Protein 3LDG (pdb70)

Nearest PDB structures (foldseek):
  3ldg-assembly1_A  TM=1.001E+00  e=1.032E-80  Streptococcus mutans UA159
  3k0b-assembly1_A  TM=9.409E-01  e=6.646E-51  Listeria monocytogenes serotype 4b str. F2365
  3ldu-assembly1_A  TM=9.521E-01  e=1.149E-45  Clostridioides difficile 630
  3v97-assembly1_A  TM=8.855E-01  e=2.423E-33  Escherichia coli K-12
  3v8v-assembly1_A  TM=8.917E-01  e=1.001E-32  Escherichia coli K-12

Sequence (369 aa):
KKTFNLVATAAAGIEAVVGKELRNLGLDCQVENGRVLFKGNIETIAKSNLWLRSADRIKIVVGEFPARTFEELFQGVYALDWENYLPLGCQFPVAKAKSVKSKLHNEPSIQGITKKAIVKKLQHYFHRPDSVPLPENGPEFKIEISLLKDQARVIDTTGPSLFKRGYRTEAPIKENAAAIILLSNWFPDKPFVDPTCGSGTFCIEAAIGNIAPGFNRDFAFEEWPWVDEALVTRVRNEADEQADYDIQLDISGFDFDGRVEIARKNAREVGLEDVVKLKQRLQDFKTNKINGVLISNPPYGERLLDDKAVDILYNEGETFAPLKTWSQFILTNDTDFEQKFGRKADKKRKLYNGSLKVDLYQFYGQRVK

InterPro domains:
  IPR000241 Ribosomal RNA large subunit methyltransferase K/L-like, methyltransferase domain [PF01170] (167-371)
  IPR004114 THUMP domain [PF02926] (68-158)
  IPR004114 THUMP domain [PS51165] (45-159)
  IPR004114 THUMP domain [SM00981] (58-159)
  IPR029063 S-adenosyl-L-methionine-dependent methyltransferase superfamily [G3DSA:3.40.50.150] (165-369)
  IPR029063 S-adenosyl-L-methionine-dependent methyltransferase superfamily [SSF53335] (148-370)
  IPR054170 RlmL, ferredoxin-like domain [PF22020] (6-60)

Radius of gyration: 23.66 Å; Cα contacts (8 Å, |Δi|>4): 748; chains: 1; bounding box: 52×77×45 Å

Secondary structure (DSSP, 8-state):
--SEEEEEE--TT-HHHHHHHHHHTT---EEETTEEEEEE-HHHHHHHHHH-SS-SEEEE---EEE-SSHHHHHHHHHHS-GGGT--TT-B--B---EEES-S---HHHHHHHHHHHHHHHHHHHTT--TTSPPP--S-B-BB--EEETTEEE--BSSSS-TT--S-----PPP---HHHHHHTT--TTS-EEETT-TTSHHHHHH------TTTT---GGGG-TTS-HHHHHHHHHHHHHH--TT----EEEE-S----HHHHHHHHHTT-TTTEEEE--GGG------S-EEEE-PPPTTTTS-HHHHHHHHH--TTTTT-TTSEEEEEES-TTHHHHHTS--SEEEEEEETTEEEEEEEE------

Organism: Streptococcus mutans serotype c (strain ATCC 700610 / UA159) (NCBI:txid210007)

CATH classification: 3.30.2130.30 (+1 more: 3.40.50.150)

Structure (mmCIF, N/CA/C/O backbone):
data_3LDG
#
_entry.id   3LDG
#
_cell.length_a   65.251
_cell.length_b   67.348
_cell.length_c   91.848
_cell.angle_alpha   90.00
_cell.angle_beta   90.00
_cell.angle_gamma   90.00
#
_symmetry.space_group_name_H-M   'P 21 21 21'
#
loop_
_entity.id
_entity.type
_entity.pdbx_description
1 polymer 'Putative uncharacterized protein SMU.472'
2 non-polymer S-ADENOSYL-L-HOMOCYSTEINE
3 water water
#
loop_
_atom_site.group_PDB
_atom_site.id
_atom_site.type_symbol
_atom_site.label_atom_id
_atom_site.label_alt_id
_atom_site.label_comp_id
_atom_site.label_asym_id
_atom_site.label_entity_id
_atom_site.label_seq_id
_atom_site.pdbx_PDB_ins_code
_atom_site.Cartn_x
_atom_site.Cartn_y
_atom_site.Cartn_z
_atom_site.occupancy
_atom_site.B_iso_or_equiv
_atom_site.auth_seq_id
_atom_site.auth_comp_id
_atom_site.auth_asym_id
_atom_site.auth_atom_id
_atom_site.pdbx_PDB_model_num
ATOM 9 N N . LYS A 1 2 ? 33.671 54.257 22.941 1.00 26.82 2 LYS A N 1
ATOM 10 C CA . LYS A 1 2 ? 33.518 55.428 23.819 1.00 23.39 2 LYS A CA 1
ATOM 11 C C . LYS A 1 2 ? 33.718 56.748 23.087 1.00 26.07 2 LYS A C 1
ATOM 12 O O . LYS A 1 2 ? 34.711 56.925 22.379 1.00 22.53 2 LYS A O 1
ATOM 18 N N . LYS A 1 3 ? 32.787 57.681 23.272 1.00 27.69 3 LYS A N 1
ATOM 19 C CA . LYS A 1 3 ? 32.873 58.982 22.596 1.00 24.44 3 LYS A CA 1
ATOM 20 C C . LYS A 1 3 ? 33.104 60.154 23.571 1.00 22.93 3 LYS A C 1
ATOM 21 O O . LYS A 1 3 ? 33.748 61.161 23.221 1.00 20.82 3 LYS A O 1
ATOM 25 N N . THR A 1 4 ? 32.580 60.029 24.786 1.00 24.88 4 THR A N 1
ATOM 26 C CA . THR A 1 4 ? 32.847 61.008 25.833 1.00 27.54 4 THR A CA 1
ATOM 27 C C . THR A 1 4 ? 33.632 60.38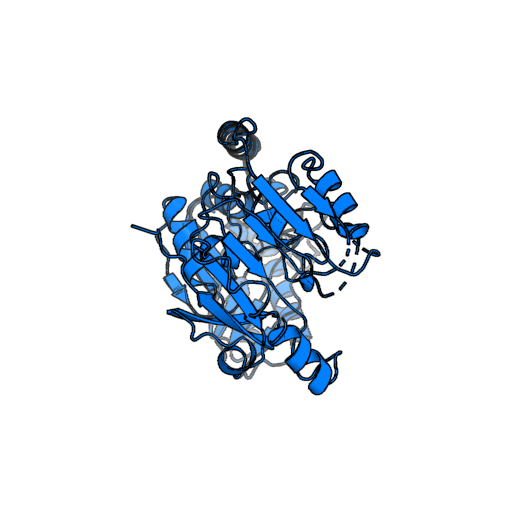9 26.997 1.00 21.24 4 THR A C 1
ATOM 28 O O . THR A 1 4 ? 33.267 59.325 27.507 1.00 29.06 4 THR A O 1
ATOM 32 N N . PHE A 1 5 ? 34.705 61.063 27.413 1.00 13.25 5 PHE A N 1
ATOM 33 C CA . PHE A 1 5 ? 35.649 60.517 28.388 1.00 12.11 5 PHE A CA 1
ATOM 34 C C . PHE A 1 5 ? 35.766 61.365 29.648 1.00 16.16 5 PHE A C 1
ATOM 35 O O . PHE A 1 5 ? 35.794 62.596 29.575 1.00 18.51 5 PHE A O 1
ATOM 43 N N . ASN A 1 6 ? 35.837 60.697 30.796 1.00 16.51 6 ASN A N 1
ATOM 44 C CA . ASN A 1 6 ? 36.232 61.336 32.045 1.00 18.39 6 ASN A CA 1
ATOM 45 C C . ASN A 1 6 ? 37.750 61.179 32.123 1.00 20.64 6 ASN A C 1
ATOM 46 O O . ASN A 1 6 ? 38.282 60.071 31.987 1.00 16.51 6 ASN A O 1
ATOM 51 N N . LEU A 1 7 ? 38.451 62.290 32.292 1.00 20.41 7 LEU A N 1
ATOM 52 C CA . LEU A 1 7 ? 39.896 62.311 32.096 1.00 9.86 7 LEU A CA 1
ATOM 53 C C . LEU A 1 7 ? 40.568 62.907 33.300 1.00 13.44 7 LEU A C 1
ATOM 54 O O . LEU A 1 7 ? 39.972 63.705 34.011 1.00 15.13 7 LEU A O 1
ATOM 59 N N . VAL A 1 8 ? 41.814 62.512 33.521 1.00 18.51 8 VAL A N 1
ATOM 60 C CA . VAL A 1 8 ? 42.618 63.087 34.585 1.00 16.95 8 VAL A CA 1
ATOM 61 C C . VAL A 1 8 ? 44.015 63.390 34.053 1.00 15.20 8 VAL A C 1
ATOM 62 O O . VAL A 1 8 ? 44.616 62.591 33.336 1.00 22.54 8 VAL A O 1
ATOM 66 N N . ALA A 1 9 ? 44.506 64.568 34.373 1.00 15.40 9 ALA A N 1
ATOM 67 C CA . ALA A 1 9 ? 45.904 64.881 34.133 1.00 19.89 9 ALA A CA 1
ATOM 68 C C . ALA A 1 9 ? 46.541 64.796 35.503 1.00 14.78 9 ALA A C 1
ATOM 69 O O . ALA A 1 9 ? 46.115 65.479 36.430 1.00 18.27 9 ALA A O 1
ATOM 71 N N . THR A 1 10 ? 47.534 63.932 35.645 1.00 19.49 10 THR A N 1
ATOM 72 C CA . THR A 1 10 ? 48.268 63.834 36.901 1.00 19.22 10 THR A CA 1
ATOM 73 C C . THR A 1 10 ? 49.380 64.881 36.887 1.00 20.41 10 THR A C 1
ATOM 74 O O . THR A 1 10 ? 49.896 65.213 35.823 1.00 20.01 10 THR A O 1
ATOM 78 N N . ALA A 1 11 ? 49.734 65.410 38.061 1.00 16.04 11 ALA A N 1
ATOM 79 C CA . ALA A 1 11 ? 50.736 66.476 38.157 1.00 20.90 11 ALA A CA 1
ATOM 80 C C . ALA A 1 11 ? 51.359 66.467 39.548 1.00 22.42 11 ALA A C 1
ATOM 81 O O . ALA A 1 11 ? 50.697 66.098 40.510 1.00 26.66 11 ALA A O 1
ATOM 83 N N . ALA A 1 12 ? 52.618 66.891 39.664 1.00 20.85 12 ALA A N 1
ATOM 84 C CA . ALA A 1 12 ? 53.284 66.926 40.960 1.00 19.94 12 ALA A CA 1
ATOM 85 C C . ALA A 1 12 ? 52.601 67.912 41.907 1.00 23.95 12 ALA A C 1
ATOM 86 O O . ALA A 1 12 ? 51.995 68.896 41.468 1.00 18.70 12 ALA A O 1
ATOM 88 N N . ALA A 1 13 ? 52.691 67.650 43.209 1.00 28.30 13 ALA A N 1
ATOM 89 C CA . ALA A 1 13 ? 52.068 68.523 44.199 1.00 26.87 13 ALA A CA 1
ATOM 90 C C . ALA A 1 13 ? 52.635 69.939 44.128 1.00 23.44 13 ALA A C 1
ATOM 91 O O . ALA A 1 13 ? 53.849 70.147 44.157 1.00 23.19 13 ALA A O 1
ATOM 93 N N . GLY A 1 14 ? 51.753 70.923 44.020 1.00 16.80 14 GLY A N 1
ATOM 94 C CA . GLY A 1 14 ? 52.216 72.293 43.907 1.00 18.94 14 GLY A CA 1
ATOM 95 C C . GLY A 1 14 ? 52.087 72.840 42.501 1.00 22.20 14 GLY A C 1
ATOM 96 O O . GLY A 1 14 ? 52.177 74.054 42.296 1.00 17.33 14 GLY A O 1
ATOM 97 N N . ILE A 1 15 ? 51.869 71.977 41.513 1.00 16.79 15 ILE A N 1
ATOM 98 C CA . ILE A 1 15 ? 51.695 72.531 40.161 1.00 10.63 15 ILE A CA 1
ATOM 99 C C . ILE A 1 15 ? 50.370 72.155 39.500 1.00 16.83 15 ILE A C 1
ATOM 100 O O . ILE A 1 15 ? 50.166 72.413 38.320 1.00 14.02 15 ILE A O 1
ATOM 105 N N . GLU A 1 16 ? 49.464 71.558 40.270 1.00 19.20 16 GLU A N 1
ATOM 106 C CA . GLU A 1 16 ? 48.150 71.191 39.748 1.00 18.86 16 GLU A CA 1
ATOM 107 C C . GLU A 1 16 ? 47.465 72.406 39.127 1.00 20.55 16 GLU A C 1
ATOM 108 O O . GLU A 1 16 ? 46.865 72.314 38.058 1.00 13.75 16 GLU A O 1
ATOM 114 N N . ALA A 1 17 ? 47.587 73.555 39.794 1.00 22.93 17 ALA A N 1
ATOM 115 C CA . ALA A 1 17 ? 47.028 74.816 39.299 1.00 14.99 17 ALA A CA 1
ATOM 116 C C . ALA A 1 17 ? 47.601 75.264 37.943 1.00 18.43 17 ALA A C 1
ATOM 117 O O . ALA A 1 17 ? 46.904 75.880 37.148 1.00 19.21 17 ALA A O 1
ATOM 119 N N . VAL A 1 18 ? 48.867 74.959 37.682 1.00 22.44 18 VAL A N 1
ATOM 120 C CA . VAL A 1 18 ? 49.489 75.303 36.403 1.00 16.18 18 VAL A CA 1
ATOM 121 C C . VAL A 1 18 ? 48.857 74.442 35.296 1.00 17.84 18 VAL A C 1
ATOM 122 O O . VAL A 1 18 ? 48.512 74.939 34.210 1.00 15.85 18 VAL A O 1
ATOM 126 N N . VAL A 1 19 ? 48.710 73.147 35.583 1.00 15.94 19 VAL A N 1
ATOM 127 C CA . VAL A 1 19 ? 47.980 72.221 34.700 1.00 16.25 19 VAL A CA 1
ATOM 128 C C . VAL A 1 19 ? 46.530 72.699 34.470 1.00 22.61 19 VAL A C 1
ATOM 129 O O . VAL A 1 19 ? 46.033 72.698 33.344 1.00 18.74 19 VAL A O 1
ATOM 133 N N . GLY A 1 20 ? 45.855 73.121 35.533 1.00 18.38 20 GLY A N 1
ATOM 134 C CA . GLY A 1 20 ? 44.519 73.674 35.381 1.00 19.99 20 GLY A CA 1
ATOM 135 C C . GLY A 1 20 ? 44.484 74.814 34.377 1.00 13.36 20 GLY A C 1
ATOM 136 O O . GLY A 1 20 ? 43.624 74.864 33.497 1.00 15.68 20 GLY A O 1
ATOM 137 N N . LYS A 1 21 ? 45.430 75.743 34.508 1.00 18.86 21 LYS A N 1
ATOM 138 C CA . LYS A 1 21 ? 45.462 76.925 33.650 1.00 14.69 21 LYS A CA 1
ATOM 139 C C . LYS A 1 21 ? 45.739 76.539 32.199 1.00 22.54 21 LYS A C 1
ATOM 140 O O . LYS A 1 21 ? 45.111 77.068 31.276 1.00 18.48 21 LYS A O 1
ATOM 144 N N . GLU A 1 22 ? 46.687 75.622 32.004 1.00 23.06 22 GLU A N 1
ATOM 145 C CA . GLU A 1 22 ? 46.997 75.103 30.680 1.00 14.36 22 GLU A CA 1
ATOM 146 C C . GLU A 1 22 ? 45.756 74.478 30.029 1.00 20.28 22 GLU A C 1
ATOM 147 O O . GLU A 1 22 ? 45.472 74.699 28.849 1.00 19.15 22 GLU A O 1
ATOM 153 N N . LEU A 1 23 ? 45.013 73.696 30.803 1.00 12.80 23 LEU A N 1
ATOM 154 C CA . LEU A 1 23 ? 43.803 73.054 30.281 1.00 13.74 23 LEU A CA 1
ATOM 155 C C . LEU A 1 23 ? 42.757 74.110 29.885 1.00 19.85 23 LEU A C 1
ATOM 156 O O . LEU A 1 23 ? 42.095 73.997 28.841 1.00 16.41 23 LEU A O 1
ATOM 161 N N . ARG A 1 24 ? 42.615 75.142 30.723 1.00 17.30 24 ARG A N 1
ATOM 162 C CA . ARG A 1 24 ? 41.684 76.224 30.434 1.00 17.95 24 ARG A CA 1
ATOM 163 C C . ARG A 1 24 ? 42.032 76.916 29.113 1.00 15.69 24 ARG A C 1
ATOM 164 O O . ARG A 1 24 ? 41.146 77.283 28.337 1.00 18.41 24 ARG A O 1
ATOM 172 N N . ASN A 1 25 ? 43.324 77.063 28.848 1.00 22.14 25 ASN A N 1
ATOM 173 C CA . ASN A 1 25 ? 43.794 77.641 27.595 1.00 22.45 25 ASN A CA 1
ATOM 174 C C . ASN A 1 25 ? 43.477 76.779 26.363 1.00 29.64 25 ASN A C 1
ATOM 175 O O . ASN A 1 25 ? 43.461 77.275 25.230 1.00 26.76 25 ASN A O 1
ATOM 180 N N . LEU A 1 26 ? 43.229 75.494 26.600 1.00 25.16 26 LEU A N 1
ATOM 181 C CA . LEU A 1 26 ? 42.819 74.556 25.565 1.00 15.34 26 LEU A CA 1
ATOM 182 C C . LEU A 1 26 ? 41.297 74.528 25.441 1.00 19.79 26 LEU A C 1
ATOM 183 O O . LEU A 1 26 ? 40.743 73.786 24.629 1.00 24.08 26 LEU A O 1
ATOM 188 N N . GLY A 1 27 ? 40.627 75.318 26.274 1.00 18.05 27 GLY A N 1
ATOM 189 C CA . GLY A 1 27 ? 39.180 75.440 26.241 1.00 20.93 27 GLY A CA 1
ATOM 190 C C . GLY A 1 27 ? 38.451 74.464 27.166 1.00 26.35 27 GLY A C 1
ATOM 191 O O . GLY A 1 27 ? 37.285 74.160 26.956 1.00 23.45 27 GLY A O 1
ATOM 192 N N . LEU A 1 28 ? 39.140 73.990 28.201 1.00 22.08 28 LEU A N 1
ATOM 193 C CA . LEU A 1 28 ? 38.633 72.924 29.051 1.00 20.40 28 LEU A CA 1
ATOM 194 C C . LEU A 1 28 ? 38.387 73.370 30.485 1.00 23.03 28 LEU A C 1
ATOM 195 O O . LEU A 1 28 ? 39.312 73.846 31.161 1.00 25.76 28 LEU A O 1
ATOM 200 N N . ASP A 1 29 ? 37.148 73.221 30.948 1.00 20.50 29 ASP A N 1
ATOM 201 C CA . ASP A 1 29 ? 36.836 73.390 32.370 1.00 25.84 29 ASP A CA 1
ATOM 202 C C . ASP A 1 29 ? 37.545 72.258 33.086 1.00 23.25 29 ASP A C 1
ATOM 203 O O . ASP A 1 29 ? 37.710 71.195 32.516 1.00 23.77 29 ASP A O 1
ATOM 208 N N . CYS A 1 30 ? 37.953 72.466 34.328 1.00 20.02 30 CYS A N 1
ATOM 209 C CA . CYS A 1 30 ? 38.599 71.398 35.068 1.00 18.35 30 CYS A CA 1
ATOM 210 C C . CYS A 1 30 ? 38.437 71.544 36.576 1.00 21.10 30 CYS A C 1
ATOM 211 O O . CYS A 1 30 ? 38.074 72.612 37.075 1.00 19.54 30 CYS A O 1
ATOM 214 N N . GLN A 1 31 ? 38.672 70.448 37.293 1.00 21.18 31 GLN A N 1
ATOM 215 C CA . GLN A 1 31 ? 38.591 70.445 38.750 1.00 24.71 31 GLN A CA 1
ATOM 216 C C . GLN A 1 31 ? 39.957 70.072 39.308 1.00 19.82 31 GLN A C 1
ATOM 217 O O . GLN A 1 31 ? 40.431 68.941 39.112 1.00 17.01 31 GLN A O 1
ATOM 223 N N . VAL A 1 32 ? 40.603 71.020 39.981 1.00 24.76 32 VAL A N 1
ATOM 224 C CA . VAL A 1 32 ? 41.943 70.785 40.523 1.00 20.17 32 VAL A CA 1
ATOM 225 C C . VAL A 1 32 ? 41.878 70.059 41.864 1.00 30.13 32 VAL A C 1
ATOM 226 O O . VAL A 1 32 ? 41.248 70.532 42.813 1.00 34.88 32 VAL A O 1
ATOM 230 N N . GLU A 1 33 ? 42.523 68.901 41.931 1.00 24.40 33 GLU A N 1
ATOM 231 C CA . GLU A 1 33 ? 42.631 68.157 43.175 1.00 18.15 33 GLU A CA 1
ATOM 232 C C . GLU A 1 33 ? 44.104 67.942 43.513 1.00 28.23 33 GLU A C 1
ATOM 233 O O . GLU A 1 33 ? 44.996 68.473 42.837 1.00 23.70 33 GLU A O 1
ATOM 239 N N . ASN A 1 34 ? 44.353 67.179 44.572 1.00 27.45 34 ASN A N 1
ATOM 240 C CA . ASN A 1 34 ? 45.709 66.834 44.967 1.00 31.43 34 ASN A CA 1
ATOM 241 C C . ASN A 1 34 ? 46.348 65.833 44.003 1.00 11.89 34 ASN A C 1
ATOM 242 O O . ASN A 1 34 ? 45.910 64.688 43.922 1.00 22.26 34 ASN A O 1
ATOM 247 N N . GLY A 1 35 ? 47.386 66.265 43.302 1.00 18.65 35 GLY A N 1
ATOM 248 C CA . GLY A 1 35 ? 48.134 65.407 42.393 1.00 17.71 35 GLY A CA 1
ATOM 249 C C . GLY A 1 35 ? 47.427 65.114 41.084 1.00 17.93 35 GLY A C 1
ATOM 250 O O . GLY A 1 35 ? 47.909 64.326 40.266 1.00 16.42 35 GLY A O 1
ATOM 251 N N . ARG A 1 36 ? 46.279 65.750 40.873 1.00 14.78 36 ARG A N 1
ATOM 252 C CA . ARG A 1 36 ? 45.433 65.400 39.723 1.00 19.33 36 ARG A CA 1
ATOM 253 C C . ARG A 1 36 ? 44.443 66.503 39.374 1.00 15.30 36 ARG A C 1
ATOM 254 O O . ARG A 1 36 ? 43.986 67.229 40.242 1.00 22.51 36 ARG A O 1
ATOM 262 N N . VAL A 1 37 ? 44.161 66.643 38.084 1.00 15.17 37 VAL A N 1
ATOM 263 C CA . VAL A 1 37 ? 43.150 67.574 37.619 1.00 14.98 37 VAL A CA 1
ATOM 264 C C . VAL A 1 37 ? 42.169 66.809 36.749 1.00 15.38 37 VAL A C 1
ATOM 265 O O . VAL A 1 37 ? 42.574 66.141 35.790 1.00 13.21 37 VAL A O 1
ATOM 269 N N . LEU A 1 38 ? 40.887 66.898 37.090 1.00 15.80 38 LEU A N 1
ATOM 270 C CA . LEU A 1 38 ? 39.846 66.175 36.366 1.00 19.32 38 LEU A CA 1
ATOM 271 C C . LEU A 1 38 ? 39.240 67.028 35.264 1.00 25.58 38 LEU A C 1
ATOM 272 O O . LEU A 1 38 ? 38.987 68.212 35.456 1.00 21.97 38 LEU A O 1
ATOM 277 N N . PHE A 1 39 ? 38.974 66.413 34.118 1.00 21.48 39 PHE A N 1
ATOM 278 C CA . PHE A 1 39 ? 38.257 67.102 33.052 1.00 22.83 39 PHE A CA 1
ATOM 279 C C . PHE A 1 39 ? 37.467 66.097 32.222 1.00 18.93 39 PHE A C 1
ATOM 280 O O . PHE A 1 39 ? 37.430 64.909 32.555 1.00 17.10 39 PHE A O 1
ATOM 288 N N . LYS A 1 40 ? 36.806 66.571 31.174 1.00 20.97 40 LYS A N 1
ATOM 289 C CA . LYS A 1 40 ? 36.046 65.681 30.304 1.00 17.20 40 LYS A CA 1
ATOM 290 C C . LYS A 1 40 ? 36.354 66.074 28.868 1.00 18.88 40 LYS A C 1
ATOM 291 O O . LYS A 1 40 ? 36.843 67.163 28.610 1.00 22.11 40 LYS A O 1
ATOM 295 N N . GLY A 1 41 ? 36.071 65.200 27.921 1.00 17.72 41 GLY A N 1
ATOM 296 C CA . GLY A 1 41 ? 36.309 65.576 26.541 1.00 16.89 41 GLY A CA 1
ATOM 297 C C . GLY A 1 41 ? 36.087 64.427 25.598 1.00 20.40 41 GLY A C 1
ATOM 298 O O . GLY A 1 41 ? 35.682 63.343 26.015 1.00 22.34 41 GLY A O 1
ATOM 299 N N . ASN A 1 42 ? 36.329 64.687 24.319 1.00 26.50 42 ASN A N 1
ATOM 300 C CA . ASN A 1 42 ? 36.210 63.667 23.292 1.00 17.37 42 ASN A CA 1
ATOM 301 C C . ASN A 1 42 ? 37.619 63.172 22.978 1.00 20.77 42 ASN A C 1
ATOM 302 O O . ASN A 1 42 ? 38.568 63.570 23.646 1.00 14.82 42 ASN A O 1
ATOM 307 N N . ILE A 1 43 ? 37.760 62.289 21.997 1.00 14.45 43 ILE A N 1
ATOM 308 C CA . ILE A 1 43 ? 39.089 61.786 21.606 1.00 14.79 43 ILE A CA 1
ATOM 309 C C . ILE A 1 43 ? 40.063 62.911 21.176 1.00 17.01 43 ILE A C 1
ATOM 310 O O . ILE A 1 43 ? 41.259 62.888 21.499 1.00 14.09 43 ILE A O 1
ATOM 315 N N . GLU A 1 44 ? 39.550 63.911 20.469 1.00 16.79 44 GLU A N 1
ATOM 316 C CA . GLU A 1 44 ? 40.386 65.050 20.104 1.00 14.58 44 GLU A CA 1
ATOM 317 C C . GLU A 1 44 ? 40.939 65.771 21.346 1.00 14.13 44 GLU A C 1
ATOM 318 O O . GLU A 1 44 ? 42.078 66.246 21.352 1.00 15.13 44 GLU A O 1
ATOM 324 N N . THR A 1 45 ? 40.140 65.858 22.402 1.00 9.64 45 THR A N 1
ATOM 325 C CA . THR A 1 45 ? 40.662 66.320 23.701 1.00 11.49 45 THR A CA 1
ATOM 326 C C . THR A 1 45 ? 41.858 65.511 24.219 1.00 12.18 45 THR A C 1
ATOM 327 O O . THR A 1 45 ? 42.829 66.065 24.715 1.00 18.18 45 THR A O 1
ATOM 331 N N . ILE A 1 46 ? 41.776 64.192 24.102 1.00 14.46 46 ILE A N 1
ATOM 332 C CA . ILE A 1 46 ? 42.873 63.308 24.484 1.00 13.33 46 ILE A CA 1
ATOM 333 C C . ILE A 1 46 ? 44.139 63.600 23.675 1.00 10.12 46 ILE A C 1
ATOM 334 O O . ILE A 1 46 ? 45.240 63.618 24.216 1.00 15.99 46 ILE A O 1
ATOM 339 N N . ALA A 1 47 ? 43.976 63.884 22.389 1.00 15.38 47 ALA A N 1
ATOM 340 C CA . ALA A 1 47 ? 45.134 64.143 21.554 1.00 16.69 47 ALA A CA 1
ATOM 341 C C . ALA A 1 47 ? 45.747 65.486 21.919 1.00 20.55 47 ALA A C 1
ATOM 342 O O . ALA A 1 47 ? 46.947 65.597 22.078 1.00 13.51 47 ALA A O 1
ATOM 344 N N . LYS A 1 48 ? 44.901 66.504 22.036 1.00 16.46 48 LYS A N 1
ATOM 345 C CA . LYS A 1 48 ? 45.382 67.865 22.212 1.00 14.61 48 LYS A CA 1
ATOM 346 C C . LYS A 1 48 ? 46.013 68.023 23.576 1.00 12.60 48 LYS A C 1
ATOM 347 O O . LYS A 1 48 ? 47.016 68.708 23.724 1.00 14.31 48 LYS A O 1
ATOM 351 N N . SER A 1 49 ? 45.445 67.343 24.561 1.00 12.26 49 SER A N 1
ATOM 352 C CA . SER A 1 49 ? 45.971 67.443 25.900 1.00 11.61 49 SER A CA 1
ATOM 353 C C . SER A 1 49 ? 47.331 66.712 26.078 1.00 17.50 49 SER A C 1
ATOM 354 O O . SER A 1 49 ? 48.237 67.257 26.725 1.00 12.74 49 SER A O 1
ATOM 357 N N . ASN A 1 50 ? 47.489 65.515 25.494 1.00 9.34 50 ASN A N 1
ATOM 358 C CA . ASN A 1 50 ? 48.810 64.876 25.438 1.00 10.61 50 ASN A CA 1
ATOM 359 C C . ASN A 1 50 ? 49.822 65.728 24.662 1.00 17.69 50 ASN A C 1
ATOM 360 O O . ASN A 1 50 ? 50.972 65.871 25.067 1.00 18.27 50 ASN A O 1
ATOM 365 N N . LEU A 1 51 ? 49.397 66.264 23.528 1.00 13.01 51 LEU A N 1
ATOM 366 C CA . LEU A 1 51 ? 50.316 67.007 22.678 1.00 12.86 51 LEU A CA 1
ATOM 367 C C . LEU A 1 51 ? 50.791 68.313 23.333 1.00 18.70 51 LEU A C 1
ATOM 368 O O . LEU A 1 51 ? 51.972 68.666 23.245 1.00 14.93 51 LEU A O 1
ATOM 373 N N . TRP A 1 52 ? 49.879 69.006 24.011 1.00 18.72 52 TRP A N 1
ATOM 374 C CA . TRP A 1 52 ? 50.107 70.397 24.417 1.00 17.11 52 TRP A CA 1
ATOM 375 C C . TRP A 1 52 ? 50.488 70.685 25.882 1.00 20.84 52 TRP A C 1
ATOM 376 O O . TRP A 1 52 ? 51.111 71.703 26.145 1.00 12.77 52 TRP A O 1
ATOM 387 N N . LEU A 1 53 ? 50.100 69.835 26.831 1.00 17.58 53 LEU A N 1
ATOM 388 C CA . LEU A 1 53 ? 50.346 70.163 28.240 1.00 19.84 53 LEU A CA 1
ATOM 389 C C . LEU A 1 53 ? 51.816 70.037 28.615 1.00 19.61 53 LEU A C 1
ATOM 390 O O . LEU A 1 53 ? 52.392 68.949 28.563 1.00 23.22 53 LEU A O 1
ATOM 395 N N . ARG A 1 54 ? 52.421 71.153 29.005 1.00 17.50 54 ARG A N 1
ATOM 396 C CA . ARG A 1 54 ? 53.847 71.155 29.400 1.00 7.74 54 ARG A CA 1
ATOM 397 C C . ARG A 1 54 ? 54.116 70.756 30.832 1.00 20.57 54 ARG A C 1
ATOM 398 O O . ARG A 1 54 ? 55.250 70.405 31.166 1.00 15.94 54 ARG A O 1
ATOM 406 N N . SER A 1 55 ? 53.098 70.819 31.689 1.00 18.63 55 SER A N 1
ATOM 407 C CA . SER A 1 55 ? 53.349 70.694 33.125 1.00 23.01 55 SER A CA 1
ATOM 408 C C . SER A 1 55 ? 52.730 69.436 33.754 1.00 22.55 55 SER A C 1
ATOM 409 O O . SER A 1 55 ? 53.027 69.083 34.908 1.00 16.39 55 SER A O 1
ATOM 412 N N . ALA A 1 56 ? 51.905 68.726 32.994 1.00 13.98 56 ALA A N 1
ATOM 413 C CA . ALA A 1 56 ? 51.344 67.476 33.513 1.00 14.43 56 ALA A CA 1
ATOM 414 C C . ALA A 1 56 ? 52.220 66.220 33.262 1.00 19.35 56 ALA A C 1
ATOM 415 O O . ALA A 1 56 ? 53.167 66.256 32.462 1.00 18.63 56 ALA A O 1
ATOM 417 N N . ASP A 1 57 ? 51.956 65.140 33.981 1.00 21.38 57 ASP A N 1
ATOM 418 C CA . ASP A 1 57 ? 52.707 63.882 33.895 1.00 24.33 57 ASP A CA 1
ATOM 419 C C . ASP A 1 57 ? 52.111 62.901 32.937 1.00 17.71 57 ASP A C 1
ATOM 420 O O . ASP A 1 57 ? 52.801 62.299 32.217 1.00 25.30 57 ASP A O 1
ATOM 425 N N . ARG A 1 58 ? 50.833 62.666 33.056 1.00 15.77 58 ARG A N 1
ATOM 426 C CA . ARG A 1 58 ? 50.120 61.739 32.214 1.00 12.98 58 ARG A CA 1
ATOM 427 C C . ARG A 1 58 ? 48.670 62.133 32.064 1.00 16.20 58 ARG A C 1
ATOM 428 O O . ARG A 1 58 ? 48.122 62.740 32.918 1.00 18.21 58 ARG A O 1
ATOM 436 N N . ILE A 1 59 ? 48.086 61.712 30.964 1.00 14.94 59 ILE A N 1
ATOM 437 C CA . ILE A 1 59 ? 46.682 61.777 30.720 1.00 18.75 59 ILE A CA 1
ATOM 438 C C . ILE A 1 59 ? 46.057 60.374 30.744 1.00 20.97 59 ILE A C 1
ATOM 439 O O . ILE A 1 59 ? 46.488 59.523 30.032 1.00 14.26 59 ILE A O 1
ATOM 444 N N . LYS A 1 60 ? 45.011 60.196 31.560 1.00 16.02 60 LYS A N 1
ATOM 445 C CA . LYS A 1 60 ? 44.409 58.881 31.716 1.00 8.86 60 LYS A CA 1
ATOM 446 C C . LYS A 1 60 ? 42.895 58.946 31.608 1.00 15.50 60 LYS A C 1
ATOM 447 O O . LYS A 1 60 ? 42.274 59.936 31.988 1.00 13.63 60 LYS A O 1
ATOM 453 N N . ILE A 1 61 ? 42.301 57.871 31.101 1.00 12.16 61 ILE A N 1
ATOM 454 C CA . ILE A 1 61 ? 40.848 57.748 31.113 1.00 17.60 61 ILE A CA 1
ATOM 455 C C . ILE A 1 61 ? 40.396 57.116 32.416 1.00 16.22 61 ILE A C 1
ATOM 456 O O . ILE A 1 61 ? 40.923 56.079 32.817 1.00 12.36 61 ILE A O 1
ATOM 461 N N . VAL A 1 62 ? 39.446 57.752 33.095 1.00 13.81 62 VAL A N 1
ATOM 462 C CA . VAL A 1 62 ? 38.811 57.098 34.240 1.00 20.49 62 VAL A CA 1
ATOM 463 C C . VAL A 1 62 ? 37.664 56.245 33.723 1.00 19.25 62 VAL A C 1
ATOM 464 O O . VAL A 1 62 ? 36.646 56.761 33.261 1.00 16.25 62 VAL A O 1
ATOM 468 N N . VAL A 1 63 ? 37.830 54.930 33.802 1.00 16.67 63 VAL A N 1
ATOM 469 C CA . VAL A 1 63 ? 36.823 54.020 33.285 1.00 18.96 63 VAL A CA 1
ATOM 470 C C . VAL A 1 63 ? 35.671 53.917 34.284 1.00 24.26 63 VAL A C 1
ATOM 471 O O . VAL A 1 63 ? 34.510 53.822 33.895 1.00 18.89 63 VAL A O 1
ATOM 475 N N . GLY A 1 64 ? 35.999 53.952 35.573 1.00 19.35 64 GLY A N 1
ATOM 476 C CA . GLY A 1 64 ? 34.983 53.790 36.592 1.00 25.74 64 GLY A CA 1
ATOM 477 C C . GLY A 1 64 ? 35.541 53.678 37.986 1.00 21.16 64 GLY A C 1
ATOM 478 O O . GLY A 1 64 ? 36.741 53.407 38.166 1.00 16.09 64 GLY A O 1
ATOM 479 N N . GLU A 1 65 ? 34.665 53.895 38.969 1.00 23.74 65 GLU A N 1
ATOM 480 C CA . GLU A 1 65 ? 35.020 53.839 40.388 1.00 30.19 65 GLU A CA 1
ATOM 481 C C . GLU A 1 65 ? 33.906 53.132 41.154 1.00 29.54 65 GLU A C 1
ATOM 482 O O . GLU A 1 65 ? 32.731 53.302 40.834 1.00 26.51 65 GLU A O 1
ATOM 488 N N . PHE A 1 66 ? 34.272 52.350 42.166 1.00 25.54 66 PHE A N 1
ATOM 489 C CA . PHE A 1 66 ? 33.285 51.559 42.910 1.00 28.62 66 PHE A CA 1
ATOM 490 C C . PHE A 1 66 ? 33.892 51.089 44.233 1.00 24.43 66 PHE A C 1
ATOM 491 O O . PHE A 1 66 ? 35.113 51.006 44.361 1.00 18.04 66 PHE A O 1
ATOM 499 N N . PRO A 1 67 ? 33.044 50.793 45.234 1.00 21.16 67 PRO A N 1
ATOM 500 C CA . PRO A 1 67 ? 33.569 50.253 46.493 1.00 26.79 67 PRO A CA 1
ATOM 501 C C . PRO A 1 67 ? 33.992 48.789 46.358 1.00 25.18 67 PRO A C 1
ATOM 502 O O . PRO A 1 67 ? 33.357 48.026 45.629 1.00 29.82 67 PRO A O 1
ATOM 506 N N . ALA A 1 68 ? 35.048 48.398 47.061 1.00 26.55 68 ALA A N 1
ATOM 507 C CA . ALA A 1 68 ? 35.499 47.005 47.043 1.00 21.83 68 ALA A CA 1
ATOM 508 C C . ALA A 1 68 ? 36.289 46.656 48.303 1.00 26.05 68 ALA A C 1
ATOM 509 O O . ALA A 1 68 ? 37.426 47.096 48.485 1.00 27.97 68 ALA A O 1
ATOM 511 N N . ARG A 1 69 ? 35.681 45.851 49.164 1.00 33.78 69 ARG A N 1
ATOM 512 C CA . ARG A 1 69 ? 36.315 45.457 50.411 1.00 41.20 69 ARG A CA 1
ATOM 513 C C . ARG A 1 69 ? 36.792 44.006 50.348 1.00 37.50 69 ARG A C 1
ATOM 514 O O . ARG A 1 69 ? 37.664 43.605 51.114 1.00 41.96 69 ARG A O 1
ATOM 516 N N . THR A 1 70 ? 36.221 43.229 49.428 1.00 29.68 70 THR A N 1
ATOM 517 C CA . THR A 1 70 ? 36.611 41.835 49.229 1.00 31.23 70 THR A CA 1
ATOM 518 C C . THR A 1 70 ? 36.983 41.608 47.775 1.00 22.04 70 THR A C 1
ATOM 519 O O . THR A 1 70 ? 36.587 42.371 46.904 1.00 24.32 70 THR A O 1
ATOM 523 N N . PHE A 1 71 ? 37.730 40.543 47.514 1.00 26.31 71 PHE A N 1
ATOM 524 C CA . PHE A 1 71 ? 38.148 40.225 46.151 1.00 32.65 71 PHE A CA 1
ATOM 525 C C . PHE A 1 71 ? 36.991 39.897 45.207 1.00 31.27 71 PHE A C 1
ATOM 526 O O . PHE A 1 71 ? 37.090 40.112 43.993 1.00 23.17 71 PHE A O 1
ATOM 534 N N . GLU A 1 72 ? 35.895 39.371 45.748 1.00 27.66 72 GLU A N 1
ATOM 535 C CA . GLU A 1 72 ? 34.721 39.148 44.910 1.00 20.37 72 GLU A CA 1
ATOM 536 C C . GLU A 1 72 ? 34.046 40.475 44.547 1.00 24.44 72 GLU A C 1
ATOM 537 O O . GLU A 1 72 ? 33.539 40.642 43.429 1.00 23.02 72 GLU A O 1
ATOM 543 N N . GLU A 1 73 ? 34.016 41.410 45.494 1.00 26.66 73 GLU A N 1
ATOM 544 C CA . GLU A 1 73 ? 33.477 42.734 45.196 1.00 26.31 73 GLU A CA 1
ATOM 545 C C . GLU A 1 73 ? 34.362 43.415 44.157 1.00 22.48 73 GLU A C 1
ATOM 546 O O . GLU A 1 73 ? 33.870 44.095 43.262 1.00 21.55 73 GLU A O 1
ATOM 552 N N . LEU A 1 74 ? 35.669 43.214 44.265 1.00 20.93 74 LEU A N 1
ATOM 553 C CA . LEU A 1 74 ? 36.580 43.779 43.273 1.00 26.28 74 LEU A CA 1
ATOM 554 C C . LEU A 1 74 ? 36.315 43.176 41.898 1.00 24.13 74 LEU A C 1
ATOM 555 O O . LEU A 1 74 ? 36.275 43.892 40.897 1.00 20.27 74 LEU A O 1
ATOM 560 N N . PHE A 1 75 ? 36.132 41.860 41.855 1.00 19.97 75 PHE A N 1
ATOM 561 C CA . PHE A 1 75 ? 35.951 41.174 40.587 1.00 21.78 75 PHE A CA 1
ATOM 562 C C . PHE A 1 75 ? 34.693 41.693 39.927 1.00 18.05 75 PHE A C 1
ATOM 563 O O . PHE A 1 75 ? 34.689 42.031 38.748 1.00 17.21 75 PHE A O 1
ATOM 571 N N . GLN A 1 76 ? 33.613 41.742 40.698 1.00 18.19 76 GLN A N 1
ATOM 572 C CA . GLN A 1 76 ? 32.330 42.130 40.144 1.00 18.90 76 GLN A CA 1
ATOM 573 C C . GLN A 1 76 ? 32.356 43.595 39.721 1.00 18.32 76 GLN A C 1
ATOM 574 O O . GLN A 1 76 ? 31.746 43.969 38.729 1.00 20.12 76 GLN A O 1
ATOM 580 N N . GLY A 1 77 ? 33.074 44.422 40.476 1.00 16.94 77 GLY A N 1
ATOM 581 C CA . GLY A 1 77 ? 33.126 45.840 40.170 1.00 15.66 77 GLY A CA 1
ATOM 582 C C . GLY A 1 77 ? 33.807 46.065 38.828 1.00 19.24 77 GLY A C 1
ATOM 583 O O . GLY A 1 77 ? 33.327 46.824 37.990 1.00 24.66 77 GLY A O 1
ATOM 584 N N . VAL A 1 78 ? 34.933 45.391 38.629 1.00 14.88 78 VAL A N 1
ATOM 585 C CA . VAL A 1 78 ? 35.683 45.516 37.398 1.00 14.50 78 VAL A CA 1
ATOM 586 C C . VAL A 1 78 ? 34.913 44.908 36.228 1.00 12.06 78 VAL A C 1
ATOM 587 O O . VAL A 1 78 ? 34.836 45.503 35.154 1.00 17.52 78 VAL A O 1
ATOM 591 N N . TYR A 1 79 ? 34.356 43.717 36.437 1.00 15.45 79 TYR A N 1
ATOM 592 C CA . TYR A 1 79 ? 33.552 43.058 35.414 1.00 21.90 79 TYR A CA 1
ATOM 593 C C . TYR A 1 79 ? 32.449 43.989 34.905 1.00 13.54 79 TYR A C 1
ATOM 594 O O . TYR A 1 79 ? 32.156 44.024 33.714 1.00 10.58 79 TYR A O 1
ATOM 603 N N . ALA A 1 80 ? 31.843 44.725 35.830 1.00 13.89 80 ALA A N 1
ATOM 604 C CA . ALA A 1 80 ? 30.708 45.603 35.520 1.00 21.81 80 ALA A CA 1
ATOM 605 C C . ALA A 1 80 ? 31.041 46.806 34.619 1.00 21.45 80 ALA A C 1
ATOM 606 O O . ALA A 1 80 ? 30.164 47.363 33.972 1.00 13.47 80 ALA A O 1
ATOM 608 N N . LEU A 1 81 ? 32.290 47.242 34.603 1.00 15.09 81 LEU A N 1
ATOM 609 C CA . LEU A 1 81 ? 32.641 48.389 33.773 1.00 20.89 81 LEU A CA 1
ATOM 610 C C . LEU A 1 81 ? 32.459 48.076 32.282 1.00 24.69 81 LEU A C 1
ATOM 611 O O . LEU A 1 81 ? 32.469 46.918 31.875 1.00 27.04 81 LEU A O 1
ATOM 616 N N . ASP A 1 82 ? 32.319 49.127 31.475 1.00 15.58 82 ASP A N 1
ATOM 617 C CA . ASP A 1 82 ? 32.012 48.991 30.056 1.00 16.14 82 ASP A CA 1
ATOM 618 C C . ASP A 1 82 ? 33.258 48.848 29.186 1.00 19.55 82 ASP A C 1
ATOM 619 O O . ASP A 1 82 ? 33.485 49.633 28.263 1.00 15.37 82 ASP A O 1
ATOM 624 N N . TRP A 1 83 ? 34.059 47.825 29.474 1.00 15.69 83 TRP A N 1
ATOM 625 C CA . TRP A 1 83 ? 35.303 47.606 28.747 1.00 15.07 83 TRP A CA 1
ATOM 626 C C . TRP A 1 83 ? 35.074 47.478 27.255 1.00 21.58 83 TRP A C 1
ATOM 627 O O . TRP A 1 83 ? 35.961 47.818 26.468 1.00 17.60 83 TRP A O 1
ATOM 638 N N . GLU A 1 84 ? 33.895 46.969 26.879 1.00 22.28 84 GLU A N 1
ATOM 639 C CA . GLU A 1 84 ? 33.519 46.827 25.471 1.00 19.22 84 GLU A CA 1
ATOM 640 C C . GLU A 1 84 ? 33.571 48.153 24.704 1.00 21.90 84 GLU A C 1
ATOM 641 O O . GLU A 1 84 ? 33.693 48.149 23.478 1.00 21.89 84 GLU A O 1
ATOM 647 N N . ASN A 1 85 ? 33.472 49.274 25.418 1.00 19.73 85 ASN A N 1
ATOM 648 C CA . ASN A 1 85 ? 33.588 50.602 24.786 1.00 17.82 85 ASN A CA 1
ATOM 649 C C . ASN A 1 85 ? 35.035 51.067 24.606 1.00 20.83 85 ASN A C 1
ATOM 650 O O . ASN A 1 85 ? 35.282 52.123 24.006 1.00 18.53 85 ASN A O 1
ATOM 655 N N . TYR A 1 86 ? 35.987 50.283 25.115 1.00 16.78 86 TYR A N 1
ATOM 656 C CA . TYR A 1 86 ? 37.397 50.676 25.042 1.00 16.57 86 TYR A CA 1
ATOM 657 C C . TYR A 1 86 ? 38.296 49.610 24.393 1.00 21.12 86 TYR A C 1
ATOM 658 O O . TYR A 1 86 ? 39.238 49.937 23.656 1.00 15.67 86 TYR A O 1
ATOM 667 N N . LEU A 1 87 ? 38.024 48.343 24.693 1.00 17.38 87 LEU A N 1
ATOM 668 C CA . LEU A 1 87 ? 38.948 47.273 24.326 1.00 11.57 87 LEU A CA 1
ATOM 669 C C . LEU A 1 87 ? 38.448 46.425 23.160 1.00 19.24 87 LEU A C 1
ATOM 670 O O . LEU A 1 87 ? 37.530 45.604 23.312 1.00 21.76 87 LEU A O 1
ATOM 675 N N . PRO A 1 88 ? 39.070 46.598 21.991 1.00 17.62 88 PRO A N 1
ATOM 676 C CA . PRO A 1 88 ? 38.710 45.746 20.851 1.00 21.43 88 PRO A CA 1
ATOM 677 C C . PRO A 1 88 ? 39.185 44.305 21.049 1.00 13.90 88 PRO A C 1
ATOM 678 O O . PRO A 1 88 ? 40.132 44.031 21.795 1.00 18.19 88 PRO A O 1
ATOM 682 N N . LEU A 1 89 ? 38.534 43.387 20.348 1.00 20.17 89 LEU A N 1
ATOM 683 C CA . LEU A 1 89 ? 38.894 41.981 20.416 1.00 21.49 89 LEU A CA 1
ATOM 684 C C . LEU A 1 89 ? 40.310 41.795 19.885 1.00 20.03 89 LEU A C 1
ATOM 685 O O . LEU A 1 89 ? 40.635 42.255 18.793 1.00 22.31 89 LEU A O 1
ATOM 690 N N . GLY A 1 90 ? 41.147 41.117 20.661 1.00 17.45 90 GLY A N 1
ATOM 691 C CA . GLY A 1 90 ? 42.515 40.844 20.257 1.00 23.12 90 GLY A CA 1
ATOM 692 C C . GLY A 1 90 ? 43.548 41.843 20.774 1.00 23.05 90 GLY A C 1
ATOM 693 O O . GLY A 1 90 ? 44.744 41.670 20.553 1.00 20.31 90 GLY A O 1
ATOM 694 N N . CYS A 1 91 ? 43.106 42.902 21.445 1.00 19.77 91 CYS A N 1
ATOM 695 C CA . CYS A 1 91 ? 44.059 43.912 21.937 1.00 20.67 91 CYS A CA 1
ATOM 696 C C . CYS A 1 91 ? 44.756 43.416 23.199 1.00 21.58 91 CYS A C 1
ATOM 697 O O . CYS A 1 91 ? 44.238 42.557 23.901 1.00 24.84 91 CYS A O 1
ATOM 700 N N . GLN A 1 92 ? 45.920 43.977 23.498 1.00 12.00 92 GLN A N 1
ATOM 701 C CA . GLN A 1 92 ? 46.590 43.708 24.774 1.00 19.92 92 GLN A CA 1
ATOM 702 C C . GLN A 1 92 ? 46.100 44.678 25.847 1.00 15.03 92 GLN A C 1
ATOM 703 O O . GLN A 1 92 ? 46.026 45.883 25.625 1.00 23.38 92 GLN A O 1
ATOM 709 N N . PHE A 1 93 ? 45.795 44.165 27.026 1.00 14.47 93 PHE A N 1
ATOM 710 C CA . PHE A 1 93 ? 45.412 45.045 28.113 1.00 19.29 93 PHE A CA 1
ATOM 711 C C . PHE A 1 93 ? 46.101 44.637 29.409 1.00 19.36 93 PHE A C 1
ATOM 712 O O . PHE A 1 93 ? 45.474 44.110 30.314 1.00 15.62 93 PHE A O 1
ATOM 720 N N . PRO A 1 94 ? 47.422 44.863 29.490 1.00 22.68 94 PRO A N 1
ATOM 721 C CA . PRO A 1 94 ? 48.092 44.532 30.747 1.00 26.16 94 PRO A CA 1
ATOM 722 C C . PRO A 1 94 ? 47.564 45.428 31.859 1.00 23.30 94 PRO A C 1
ATOM 723 O O . PRO A 1 94 ? 47.174 46.582 31.604 1.00 18.79 94 PRO A O 1
ATOM 727 N N . VAL A 1 95 ? 47.546 44.900 33.076 1.00 17.06 95 VAL A N 1
ATOM 728 C CA . VAL A 1 95 ? 47.204 45.690 34.231 1.00 19.90 95 VAL A CA 1
ATOM 729 C C . VAL A 1 95 ? 48.470 45.993 35.019 1.00 22.92 95 VAL A C 1
ATOM 730 O O . VAL A 1 95 ? 49.244 45.081 35.333 1.00 22.53 95 VAL A O 1
ATOM 734 N N . ALA A 1 96 ? 48.679 47.271 35.330 1.00 25.35 96 ALA A N 1
ATOM 735 C CA . ALA A 1 96 ? 49.369 47.647 36.580 1.00 31.77 96 ALA A CA 1
ATOM 736 C C . ALA A 1 96 ? 50.881 47.831 36.450 1.00 49.07 96 ALA A C 1
ATOM 737 O O . ALA A 1 96 ? 51.351 47.978 35.320 1.00 62.27 96 ALA A O 1
ATOM 739 N N . LYS A 1 97 ? 51.665 47.844 37.541 1.00 50.26 97 LYS A N 1
ATOM 740 C CA . LYS A 1 97 ? 51.319 47.461 38.928 1.00 50.18 97 LYS A CA 1
ATOM 741 C C . LYS A 1 97 ? 50.204 48.233 39.644 1.00 46.76 97 LYS A C 1
ATOM 742 O O . LYS A 1 97 ? 49.875 49.365 39.293 1.00 46.26 97 LYS A O 1
ATOM 744 N N . ALA A 1 98 ? 49.633 47.582 40.654 1.00 40.03 98 ALA A N 1
ATOM 745 C CA . ALA A 1 98 ? 48.486 48.103 41.393 1.00 37.85 98 ALA A CA 1
ATOM 746 C C . ALA A 1 98 ? 48.916 48.922 42.615 1.00 42.04 98 ALA A C 1
ATOM 747 O O . ALA A 1 98 ? 50.063 48.836 43.068 1.00 47.06 98 ALA A O 1
ATOM 749 N N . LYS A 1 99 ? 47.989 49.708 43.151 1.00 32.61 99 LYS A N 1
ATOM 750 C CA . LYS A 1 99 ? 48.268 50.507 44.336 1.00 36.46 99 LYS A CA 1
ATOM 751 C C . LYS A 1 99 ? 47.106 50.400 45.312 1.00 34.33 99 LYS A C 1
ATOM 752 O O . LYS A 1 99 ? 45.944 50.399 44.903 1.00 25.48 99 LYS A O 1
ATOM 755 N N . SER A 1 100 ? 47.427 50.308 46.600 1.00 36.19 100 SER A N 1
ATOM 756 C CA . SER A 1 100 ? 46.410 50.229 47.650 1.00 31.07 100 SER A CA 1
ATOM 757 C C . SER A 1 100 ? 46.857 50.991 48.893 1.00 32.47 100 SER A C 1
ATOM 758 O O . SER A 1 100 ? 47.962 50.787 49.397 1.00 36.99 100 SER A O 1
ATOM 761 N N . VAL A 1 101 ? 45.995 51.877 49.378 1.00 32.37 101 VAL A N 1
ATOM 762 C CA . VAL A 1 101 ? 46.291 52.655 50.579 1.00 32.70 101 VAL A CA 1
ATOM 763 C C . VAL A 1 101 ? 45.076 52.661 51.511 1.00 32.51 101 VAL A C 1
ATOM 764 O O . VAL A 1 101 ? 43.951 52.933 51.090 1.00 33.62 101 VAL A O 1
ATOM 768 N N . LYS A 1 102 ? 45.305 52.341 52.775 1.00 35.21 102 LYS A N 1
ATOM 769 C CA . LYS A 1 102 ? 44.225 52.261 53.756 1.00 33.62 102 LYS A CA 1
ATOM 770 C C . LYS A 1 102 ? 43.033 51.438 53.274 1.00 36.61 102 LYS A C 1
ATOM 771 O O . LYS A 1 102 ? 41.891 51.871 53.434 1.00 34.88 102 LYS A O 1
ATOM 775 N N . SER A 1 103 ? 43.298 50.260 52.698 1.00 33.21 103 SER A N 1
ATOM 776 C CA . SER A 1 103 ? 42.241 49.388 52.178 1.00 34.67 103 SER A CA 1
ATOM 777 C C . SER A 1 103 ? 42.411 47.944 52.655 1.00 33.59 103 SER A C 1
ATOM 778 O O . SER A 1 103 ? 43.532 47.428 52.693 1.00 37.18 103 SER A O 1
ATOM 781 N N . LYS A 1 104 ? 41.306 47.291 53.013 1.00 27.31 104 LYS A N 1
ATOM 782 C CA . LYS A 1 104 ? 41.372 45.878 53.429 1.00 30.75 104 LYS A CA 1
ATOM 783 C C . LYS A 1 104 ? 41.992 44.986 52.361 1.00 31.43 104 LYS A C 1
ATOM 784 O O . LYS A 1 104 ? 42.691 44.024 52.675 1.00 30.10 104 LYS A O 1
ATOM 787 N N . LEU A 1 105 ? 41.713 45.300 51.100 1.00 22.93 105 LEU A N 1
ATOM 788 C CA . LEU A 1 105 ? 42.400 44.680 49.981 1.00 26.56 105 LEU A CA 1
ATOM 789 C C . LEU A 1 105 ? 43.754 45.357 49.862 1.00 32.66 105 LEU A C 1
ATOM 790 O O . LEU A 1 105 ? 43.849 46.462 49.330 1.00 32.10 105 LEU A O 1
ATOM 795 N N . HIS A 1 106 ? 44.801 44.692 50.343 1.00 35.23 106 HIS A N 1
ATOM 796 C CA . HIS A 1 106 ? 46.123 45.306 50.447 1.00 35.89 106 HIS A CA 1
ATOM 797 C C . HIS A 1 106 ? 47.182 44.653 49.547 1.00 35.75 106 HIS A C 1
ATOM 798 O O . HIS A 1 106 ? 48.215 45.260 49.266 1.00 35.13 106 HIS A O 1
ATOM 805 N N . ASN A 1 107 ? 46.941 43.414 49.123 1.00 41.35 107 ASN A N 1
ATOM 806 C CA . ASN A 1 107 ? 47.921 42.667 48.332 1.00 40.89 107 ASN A CA 1
ATOM 807 C C . ASN A 1 107 ? 47.877 43.102 46.876 1.00 40.29 107 ASN A C 1
ATOM 808 O O . ASN A 1 107 ? 46.949 42.770 46.142 1.00 40.84 107 ASN A O 1
ATOM 813 N N . GLU A 1 108 ? 48.890 43.844 46.456 1.00 36.16 108 GLU A N 1
ATOM 814 C CA . GLU A 1 108 ? 48.861 44.452 45.139 1.00 37.94 108 GLU A CA 1
ATOM 815 C C . GLU A 1 108 ? 48.937 43.434 43.991 1.00 31.54 108 GLU A C 1
ATOM 816 O O . GLU A 1 108 ? 48.229 43.572 43.003 1.00 28.71 108 GLU A O 1
ATOM 822 N N . PRO A 1 109 ? 49.766 42.396 44.125 1.00 34.53 109 PRO A N 1
ATOM 823 C CA . PRO A 1 109 ? 49.723 41.366 43.079 1.00 36.49 109 PRO A CA 1
ATOM 824 C C . PRO A 1 109 ? 48.325 40.758 42.881 1.00 28.50 109 PRO A C 1
ATOM 825 O O . PRO A 1 109 ? 47.937 40.465 41.749 1.00 22.15 109 PRO A O 1
ATOM 829 N N . SER A 1 110 ? 47.577 40.581 43.967 1.00 23.79 110 SER A N 1
ATOM 830 C CA . SER A 1 110 ? 46.275 39.920 43.879 1.00 29.26 110 SER A CA 1
ATOM 831 C C . SER A 1 110 ? 45.224 40.846 43.279 1.00 26.09 110 SER A C 1
ATOM 832 O O . SER A 1 110 ? 44.341 40.405 42.553 1.00 19.56 110 SER A O 1
ATOM 835 N N . ILE A 1 111 ? 45.339 42.136 43.578 1.00 19.99 111 ILE A N 1
ATOM 836 C CA . ILE A 1 111 ? 44.419 43.130 43.070 1.00 21.45 111 ILE A CA 1
ATOM 837 C C . ILE A 1 111 ? 44.589 43.158 41.552 1.00 23.01 111 ILE A C 1
ATOM 838 O O . ILE A 1 111 ? 43.629 43.213 40.789 1.00 22.71 111 ILE A O 1
ATOM 843 N N . GLN A 1 112 ? 45.849 43.114 41.148 1.00 23.03 112 GLN A N 1
ATOM 844 C CA . GLN A 1 112 ? 46.270 43.192 39.769 1.00 23.72 112 GLN A CA 1
ATOM 845 C C . GLN A 1 112 ? 45.726 41.984 39.008 1.00 25.77 112 GLN A C 1
ATOM 846 O O . GLN A 1 112 ? 45.166 42.116 37.916 1.00 25.98 112 GLN A O 1
ATOM 852 N N . GLY A 1 113 ? 45.876 40.810 39.609 1.00 22.44 113 GLY A N 1
ATOM 853 C CA . GLY A 1 113 ? 45.467 39.547 38.994 1.00 19.26 113 GLY A CA 1
ATOM 854 C C . GLY A 1 113 ? 43.962 39.402 38.873 1.00 19.73 113 GLY A C 1
ATOM 855 O O . GLY A 1 113 ? 43.438 39.019 37.820 1.00 16.56 113 GLY A O 1
ATOM 856 N N . ILE A 1 114 ? 43.254 39.736 39.945 1.00 19.60 114 ILE A N 1
ATOM 857 C CA . ILE A 1 114 ? 41.795 39.731 39.921 1.00 22.44 114 ILE A CA 1
ATOM 858 C C . ILE A 1 114 ? 41.257 40.721 38.882 1.00 21.98 114 ILE A C 1
ATOM 859 O O . ILE A 1 114 ? 40.308 40.416 38.135 1.00 25.09 114 ILE A O 1
ATOM 864 N N . THR A 1 115 ? 41.858 41.907 38.824 1.00 14.47 115 THR A N 1
ATOM 865 C CA . THR A 1 115 ? 41.402 42.922 37.871 1.00 9.16 115 THR A CA 1
ATOM 866 C C . THR A 1 115 ? 41.533 42.405 36.444 1.00 14.87 115 THR A C 1
ATOM 867 O O . THR A 1 115 ? 40.603 42.501 35.646 1.00 12.91 115 THR A O 1
ATOM 871 N N . LYS A 1 116 ? 42.696 41.844 36.129 1.00 14.80 116 LYS A N 1
ATOM 872 C CA . LYS A 1 116 ? 42.920 41.254 34.816 1.00 13.67 116 LYS A CA 1
ATOM 873 C C . LYS A 1 116 ? 41.902 40.132 34.528 1.00 19.38 116 LYS A C 1
ATOM 874 O O . LYS A 1 116 ? 41.353 40.052 33.425 1.00 22.20 116 LYS A O 1
ATOM 880 N N . LYS A 1 117 ? 41.606 39.289 35.515 1.00 11.35 117 LYS A N 1
ATOM 881 C CA . LYS A 1 117 ? 40.684 38.166 35.238 1.00 15.15 117 LYS A CA 1
ATOM 882 C C . LYS A 1 117 ? 39.268 38.651 34.934 1.00 18.01 117 LYS A C 1
ATOM 883 O O . LYS A 1 117 ? 38.573 38.091 34.074 1.00 17.58 117 LYS A O 1
ATOM 889 N N . ALA A 1 118 ? 38.847 39.702 35.625 1.00 18.14 118 ALA A N 1
ATOM 890 C CA . ALA A 1 118 ? 37.486 40.214 35.459 1.00 16.34 118 ALA A CA 1
ATOM 891 C C . ALA A 1 118 ? 37.277 40.853 34.081 1.00 15.66 118 ALA A C 1
ATOM 892 O O . ALA A 1 118 ? 36.200 40.745 33.503 1.00 18.39 118 ALA A O 1
ATOM 894 N N . ILE A 1 119 ? 38.309 41.511 33.559 1.00 16.05 119 ILE A N 1
ATOM 895 C CA . ILE A 1 119 ? 38.242 42.130 32.237 1.00 11.67 119 ILE A CA 1
ATOM 896 C C . ILE A 1 119 ? 38.179 41.070 31.143 1.00 18.66 119 ILE A C 1
ATOM 897 O O . ILE A 1 119 ? 37.387 41.184 30.209 1.00 12.39 119 ILE A O 1
ATOM 902 N N . VAL A 1 120 ? 39.016 40.045 31.285 1.00 15.33 120 VAL A N 1
ATOM 903 C CA . VAL A 1 120 ? 39.026 38.906 30.391 1.00 16.47 120 VAL A CA 1
ATOM 904 C C . VAL A 1 120 ? 37.619 38.319 30.324 1.00 17.02 120 VAL A C 1
ATOM 905 O O . VAL A 1 120 ? 37.101 38.062 29.231 1.00 20.31 120 VAL A O 1
ATOM 909 N N . LYS A 1 121 ? 36.979 38.153 31.483 1.00 13.24 121 LYS A N 1
ATOM 910 C CA . LYS A 1 121 ? 35.651 37.544 31.521 1.00 16.58 121 LYS A CA 1
ATOM 911 C C . LYS A 1 121 ? 34.618 38.438 30.854 1.00 16.44 121 LYS A C 1
ATOM 912 O O . LYS A 1 121 ? 33.763 37.946 30.114 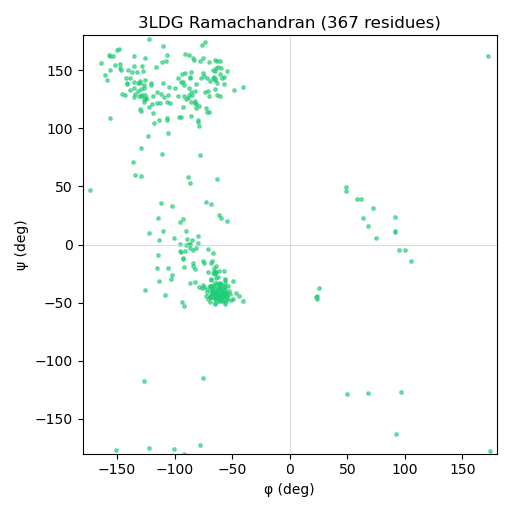1.00 17.50 121 LYS A O 1
ATOM 918 N N . LYS A 1 122 ? 34.714 39.751 31.093 1.00 13.23 122 LYS A N 1
ATOM 919 C CA . LYS A 1 122 ? 33.764 40.685 30.512 1.00 12.19 122 LYS A CA 1
ATOM 920 C C . LYS A 1 122 ? 33.858 40.692 28.998 1.00 18.13 122 LYS A C 1
ATOM 921 O O . LYS A 1 122 ? 32.827 40.646 28.313 1.00 19.90 122 LYS A O 1
ATOM 927 N N . LEU A 1 123 ? 35.082 40.753 28.474 1.00 13.16 123 LEU A N 1
ATOM 928 C CA . LEU A 1 123 ? 35.280 40.633 27.036 1.00 16.35 123 LEU A CA 1
ATOM 929 C C . LEU A 1 123 ? 34.891 39.249 26.466 1.00 16.73 123 LEU A C 1
ATOM 930 O O . LEU A 1 123 ? 34.306 39.176 25.397 1.00 20.83 123 LEU A O 1
ATOM 935 N N . GLN A 1 124 ? 35.228 38.154 27.146 1.00 18.45 124 GLN A N 1
ATOM 936 C CA . GLN A 1 124 ? 34.838 36.841 26.629 1.00 23.00 124 GLN A CA 1
ATOM 937 C C . GLN A 1 124 ? 33.343 36.809 26.460 1.00 17.79 124 GLN A C 1
ATOM 938 O O . GLN A 1 124 ? 32.827 36.309 25.455 1.00 20.94 124 GLN A O 1
ATOM 944 N N . HIS A 1 125 ? 32.654 37.384 27.433 1.00 14.31 125 HIS A N 1
ATOM 945 C CA . HIS A 1 125 ? 31.209 37.364 27.441 1.00 16.45 125 HIS A CA 1
ATOM 946 C C . HIS A 1 125 ? 30.651 38.318 26.366 1.00 24.05 125 HIS A C 1
ATOM 947 O O . HIS A 1 125 ? 29.735 37.969 25.621 1.00 16.97 125 HIS A O 1
ATOM 954 N N . TYR A 1 126 ? 31.216 39.516 26.277 1.00 21.84 126 TYR A N 1
ATOM 955 C CA . TYR A 1 126 ? 30.792 40.456 25.245 1.00 12.60 126 TYR A CA 1
ATOM 956 C C . TYR A 1 126 ? 31.048 39.956 23.816 1.00 12.05 126 TYR A C 1
ATOM 957 O O . TYR A 1 126 ? 30.247 40.174 22.911 1.00 14.37 126 TYR A O 1
ATOM 966 N N . PHE A 1 127 ? 32.164 39.274 23.606 1.00 14.96 127 PHE A N 1
ATOM 967 C CA . PHE A 1 127 ? 32.458 38.781 22.273 1.00 14.56 127 PHE A CA 1
ATOM 968 C C . PHE A 1 127 ? 31.908 37.358 22.015 1.00 21.51 127 PHE A C 1
ATOM 969 O O . PHE A 1 127 ? 32.249 36.722 21.013 1.00 26.26 127 PHE A O 1
ATOM 977 N N . HIS A 1 128 ? 31.054 36.862 22.908 1.00 14.97 128 HIS A N 1
ATOM 978 C CA . HIS A 1 128 ? 30.384 35.573 22.673 1.00 17.75 128 HIS A CA 1
ATOM 979 C C . HIS A 1 128 ? 31.387 34.436 22.483 1.00 18.77 128 HIS A C 1
ATOM 980 O O . HIS A 1 128 ? 31.207 33.556 21.633 1.00 15.95 128 HIS A O 1
ATOM 987 N N . ARG A 1 129 ? 32.452 34.461 23.268 1.00 11.78 129 ARG A N 1
ATOM 988 C CA . ARG A 1 129 ? 33.471 33.431 23.202 1.00 15.95 129 ARG A CA 1
ATOM 989 C C . ARG A 1 129 ? 33.332 32.568 24.448 1.00 16.86 129 ARG A C 1
ATOM 990 O O . ARG A 1 129 ? 32.770 33.043 25.441 1.00 17.80 129 ARG A O 1
ATOM 998 N N . PRO A 1 130 ? 33.840 31.315 24.409 1.00 20.04 130 PRO A N 1
ATOM 999 C CA . PRO A 1 130 ? 33.764 30.445 25.593 1.00 20.24 130 PRO A CA 1
ATOM 1000 C C . PRO A 1 130 ? 34.645 31.050 26.678 1.00 22.37 130 PRO A C 1
ATOM 1001 O O . PRO A 1 130 ? 35.702 31.587 26.362 1.00 19.96 130 PRO A O 1
ATOM 1005 N N . ASP A 1 131 ? 34.242 30.958 27.936 1.00 20.52 131 ASP A N 1
ATOM 1006 C CA . ASP A 1 131 ? 34.975 31.683 28.967 1.00 33.56 131 ASP A CA 1
ATOM 1007 C C . ASP A 1 131 ? 36.175 30.898 29.474 1.00 29.67 131 ASP A C 1
ATOM 1008 O O . ASP A 1 131 ? 36.872 31.347 30.383 1.00 34.27 131 ASP A O 1
ATOM 1013 N N . SER A 1 132 ? 36.419 29.735 28.868 1.00 23.14 132 SER A N 1
ATOM 1014 C CA . SER A 1 132 ? 37.485 28.838 29.290 1.00 30.35 132 SER A CA 1
ATOM 1015 C C . SER A 1 132 ? 38.626 28.767 28.287 1.00 30.78 132 SER A C 1
ATOM 1016 O O . SER A 1 132 ? 39.485 27.888 28.380 1.00 31.10 132 SER A O 1
ATOM 1019 N N . VAL A 1 133 ? 38.626 29.678 27.323 1.00 24.82 133 VAL A N 1
ATOM 1020 C CA . VAL A 1 133 ? 39.672 29.736 26.310 1.00 31.03 133 VAL A CA 1
ATOM 1021 C C . VAL A 1 133 ? 40.274 31.141 26.309 1.00 23.54 133 VAL A C 1
ATOM 1022 O O . VAL A 1 133 ? 39.552 32.115 26.165 1.00 27.64 133 VAL A O 1
ATOM 1026 N N . PRO A 1 134 ? 41.598 31.249 26.466 1.00 28.48 134 PRO A N 1
ATOM 1027 C CA . PRO A 1 134 ? 42.228 32.572 26.517 1.00 30.64 134 PRO A CA 1
ATOM 1028 C C . PRO A 1 134 ? 41.930 33.401 25.275 1.00 26.40 134 PRO A C 1
ATOM 1029 O O . PRO A 1 134 ? 41.947 32.867 24.156 1.00 23.12 134 PRO A O 1
ATOM 1033 N N . LEU A 1 135 ? 41.648 34.690 25.478 1.00 23.17 135 LEU A N 1
ATOM 1034 C CA . LEU A 1 135 ? 41.549 35.642 24.384 1.00 26.70 135 LEU A CA 1
ATOM 1035 C C . LEU A 1 135 ? 42.912 35.828 23.721 1.00 26.46 135 LEU A C 1
ATOM 1036 O O . LEU A 1 135 ? 43.948 35.804 24.389 1.00 24.03 135 LEU A O 1
ATOM 1041 N N . PRO A 1 136 ? 42.917 36.010 22.396 1.00 34.61 136 PRO A N 1
ATOM 1042 C CA . PRO A 1 136 ? 44.153 36.397 21.713 1.00 37.02 136 PRO A CA 1
ATOM 1043 C C . PRO A 1 136 ? 44.558 37.794 22.197 1.00 29.80 136 PRO A C 1
ATOM 1044 O O . PRO A 1 136 ? 43.667 38.619 22.436 1.00 25.30 136 PRO A O 1
ATOM 1048 N N . GLU A 1 137 ? 45.850 38.046 22.376 1.00 27.44 137 GLU A N 1
ATOM 1049 C CA . GLU A 1 137 ? 46.326 39.407 22.652 1.00 30.75 137 GLU A CA 1
ATOM 1050 C C . GLU A 1 137 ? 47.476 39.817 21.723 1.00 32.67 137 GLU A C 1
ATOM 1051 O O . GLU A 1 137 ? 48.572 40.124 22.175 1.00 30.77 137 GLU A O 1
ATOM 1057 N N . ASN A 1 138 ? 47.218 39.808 20.420 1.00 28.05 138 ASN A N 1
ATOM 1058 C CA . ASN A 1 138 ? 48.232 40.200 19.447 1.00 22.10 138 ASN A CA 1
ATOM 1059 C C . ASN A 1 138 ? 48.152 41.685 19.096 1.00 21.00 138 ASN A C 1
ATOM 1060 O O . ASN A 1 138 ? 49.052 42.234 18.473 1.00 24.00 138 ASN A O 1
ATOM 1065 N N . GLY A 1 139 ? 47.070 42.333 19.514 1.00 16.38 139 GLY A N 1
ATOM 1066 C CA . GLY A 1 139 ? 46.826 43.712 19.133 1.00 22.22 139 GLY A CA 1
ATOM 1067 C C . GLY A 1 139 ? 47.640 44.722 19.918 1.00 27.65 139 GLY A C 1
ATOM 1068 O O . GLY A 1 139 ? 48.533 44.339 20.680 1.00 19.99 139 GLY A O 1
ATOM 1069 N N . PRO A 1 140 ? 47.344 46.018 19.709 1.00 18.70 140 PRO A N 1
ATOM 1070 C CA . PRO A 1 140 ? 47.883 47.216 20.368 1.00 20.94 140 PRO A CA 1
ATOM 1071 C C . PRO A 1 140 ? 47.633 47.196 21.870 1.00 16.95 140 PRO A C 1
ATOM 1072 O O . PRO A 1 140 ? 46.639 46.625 22.294 1.00 20.06 140 PRO A O 1
ATOM 1076 N N . GLU A 1 141 ? 48.497 47.853 22.636 1.00 19.95 141 GLU A N 1
ATOM 1077 C CA . GLU A 1 141 ? 48.413 47.921 24.094 1.00 20.54 141 GLU A CA 1
ATOM 1078 C C . GLU A 1 141 ? 47.431 48.986 24.603 1.00 16.79 141 GLU A C 1
ATOM 1079 O O . GLU A 1 141 ? 47.441 50.142 24.135 1.00 13.47 141 GLU A O 1
ATOM 1085 N N . PHE A 1 142 ? 46.578 48.584 25.544 1.00 18.42 142 PHE A N 1
ATOM 1086 C CA . PHE A 1 142 ? 45.795 49.524 26.364 1.00 16.18 142 PHE A CA 1
ATOM 1087 C C . PHE A 1 142 ? 46.210 49.308 27.808 1.00 15.81 142 PHE A C 1
ATOM 1088 O O . PHE A 1 142 ? 45.827 48.311 28.430 1.00 19.01 142 PHE A O 1
ATOM 1096 N N . LYS A 1 143 ? 46.999 50.221 28.354 1.00 19.73 143 LYS A N 1
ATOM 1097 C CA . LYS A 1 143 ? 47.561 49.986 29.676 1.00 18.62 143 LYS A CA 1
ATOM 1098 C C . LYS A 1 143 ? 46.555 50.329 30.769 1.00 21.73 143 LYS A C 1
ATOM 1099 O O . LYS A 1 143 ? 46.069 51.475 30.847 1.00 17.60 143 LYS A O 1
ATOM 1105 N N . ILE A 1 144 ? 46.248 49.318 31.587 1.00 12.54 144 ILE A N 1
ATOM 1106 C CA . ILE A 1 144 ? 45.232 49.412 32.643 1.00 16.69 144 ILE A CA 1
ATOM 1107 C C . ILE A 1 144 ? 45.880 49.645 34.007 1.00 19.16 144 ILE A C 1
ATOM 1108 O O . ILE A 1 144 ? 46.869 49.004 34.348 1.00 18.53 144 ILE A O 1
ATOM 1113 N N . GLU A 1 145 ? 45.334 50.581 34.781 1.00 20.48 145 GLU A N 1
ATOM 1114 C CA . GLU A 1 145 ? 45.829 50.842 36.131 1.00 15.34 145 GLU A CA 1
ATOM 1115 C C . GLU A 1 145 ? 44.675 50.733 37.107 1.00 15.62 145 GLU A C 1
ATOM 1116 O O . GLU A 1 145 ? 43.555 51.172 36.795 1.00 10.91 145 GLU A O 1
ATOM 1122 N N . ILE A 1 146 ? 44.940 50.170 38.287 1.00 16.50 146 ILE A N 1
ATOM 1123 C CA . ILE A 1 146 ? 43.926 50.114 39.339 1.00 13.73 146 ILE A CA 1
ATOM 1124 C C . ILE A 1 146 ? 44.500 50.628 40.638 1.00 28.36 146 ILE A C 1
ATOM 1125 O O . ILE A 1 146 ? 45.673 50.405 40.952 1.00 22.12 146 ILE A O 1
ATOM 1130 N N . SER A 1 147 ? 43.678 51.364 41.372 1.00 29.96 147 SER A N 1
ATOM 1131 C CA . SER A 1 147 ? 44.133 51.974 42.604 1.00 30.68 147 SER A CA 1
ATOM 1132 C C . SER A 1 147 ? 43.029 51.907 43.637 1.00 26.23 147 SER A C 1
ATOM 1133 O O . SER A 1 147 ? 41.867 52.136 43.308 1.00 24.66 147 SER A O 1
ATOM 1136 N N . LEU A 1 148 ? 43.395 51.590 44.877 1.00 23.03 148 LEU A N 1
ATOM 1137 C CA . LEU A 1 148 ? 42.424 51.556 45.972 1.00 23.54 148 LEU A CA 1
ATOM 1138 C C . LEU A 1 148 ? 42.749 52.550 47.077 1.00 22.77 148 LEU A C 1
ATOM 1139 O O . LEU A 1 148 ? 43.860 52.574 47.601 1.00 28.99 148 LEU A O 1
ATOM 1144 N N . LEU A 1 149 ? 41.757 53.363 47.430 1.00 25.61 149 LEU A N 1
ATOM 1145 C CA . LEU A 1 149 ? 41.897 54.327 48.514 1.00 32.40 149 LEU A CA 1
ATOM 1146 C C . LEU A 1 149 ? 40.736 54.191 49.490 1.00 29.01 149 LEU A C 1
ATOM 1147 O O . LEU A 1 149 ? 39.582 54.435 49.136 1.00 27.51 149 LEU A O 1
ATOM 1149 N N . LYS A 1 150 ? 41.042 53.789 50.715 1.00 30.45 150 LYS A N 1
ATOM 1150 C CA . LYS A 1 150 ? 40.003 53.546 51.705 1.00 28.08 150 LYS A CA 1
ATOM 1151 C C . LYS A 1 150 ? 38.892 52.664 51.109 1.00 33.58 150 LYS A C 1
ATOM 1152 O O . LYS A 1 150 ? 37.714 52.998 51.188 1.00 28.16 150 LYS A O 1
ATOM 1154 N N . ASP A 1 151 ? 39.277 51.552 50.486 1.00 33.63 151 ASP A N 1
ATOM 1155 C CA . ASP A 1 151 ? 38.305 50.580 49.992 1.00 33.75 151 ASP A CA 1
ATOM 1156 C C . ASP A 1 151 ? 37.452 51.099 48.826 1.00 31.97 151 ASP A C 1
ATOM 1157 O O . ASP A 1 151 ? 36.413 50.519 48.504 1.00 35.72 151 ASP A O 1
ATOM 1162 N N . GLN A 1 152 ? 37.894 52.185 48.194 1.00 23.51 152 GLN A N 1
ATOM 1163 C CA . GLN A 1 152 ? 37.248 52.668 46.975 1.00 25.67 152 GLN A CA 1
ATOM 1164 C C . GLN A 1 152 ? 38.215 52.480 45.822 1.00 28.68 152 GLN A C 1
ATOM 1165 O O . GLN A 1 152 ? 39.332 53.004 45.848 1.00 20.94 152 GLN A O 1
ATOM 1171 N N . ALA A 1 153 ? 37.785 51.719 44.820 1.00 33.58 153 ALA A N 1
ATOM 1172 C CA . ALA A 1 153 ? 38.626 51.399 43.672 1.00 35.18 153 ALA A CA 1
ATOM 1173 C C . ALA A 1 153 ? 38.423 52.366 42.514 1.00 34.07 153 ALA A C 1
ATOM 1174 O O . ALA A 1 153 ? 37.329 52.878 42.285 1.00 34.78 153 ALA A O 1
ATOM 1176 N N . ARG A 1 154 ? 39.496 52.607 41.779 1.00 26.44 154 ARG A N 1
ATOM 1177 C CA . ARG A 1 154 ? 39.437 53.486 40.633 1.00 23.02 154 ARG A CA 1
ATOM 1178 C C . ARG A 1 154 ? 40.188 52.788 39.532 1.00 17.60 154 ARG A C 1
ATOM 1179 O O . ARG A 1 154 ? 41.343 52.403 39.714 1.00 17.30 154 ARG A O 1
ATOM 1187 N N . VAL A 1 155 ? 39.540 52.636 38.386 1.00 9.14 155 VAL A N 1
ATOM 1188 C CA . VAL A 1 155 ? 40.125 51.883 37.281 1.00 10.37 155 VAL A CA 1
ATOM 1189 C C . VAL A 1 155 ? 40.351 52.813 36.088 1.00 18.36 155 VAL A C 1
ATOM 1190 O O . VAL A 1 155 ? 39.418 53.448 35.598 1.00 15.23 155 VAL A O 1
ATOM 1202 N N . ILE A 1 157 ? 42.627 53.925 32.266 1.00 14.59 157 ILE A N 1
ATOM 1203 C CA . ILE A 1 157 ? 43.436 53.559 31.110 1.00 13.65 157 ILE A CA 1
ATOM 1204 C C . ILE A 1 157 ? 44.421 54.695 30.806 1.00 9.58 157 ILE A C 1
ATOM 1205 O O . ILE A 1 157 ? 44.047 55.868 30.755 1.00 13.66 157 ILE A O 1
ATOM 1210 N N . ASP A 1 158 ? 45.685 54.339 30.657 1.00 13.51 158 ASP A N 1
ATOM 1211 C CA . ASP A 1 158 ? 46.724 55.316 30.329 1.00 16.65 158 ASP A CA 1
ATOM 1212 C C . ASP A 1 158 ? 46.721 55.683 28.835 1.00 11.70 158 ASP A C 1
ATOM 1213 O O . ASP A 1 158 ? 46.932 54.831 27.996 1.00 15.35 158 ASP A O 1
ATOM 1218 N N . THR A 1 159 ? 46.505 56.951 28.499 1.00 11.18 1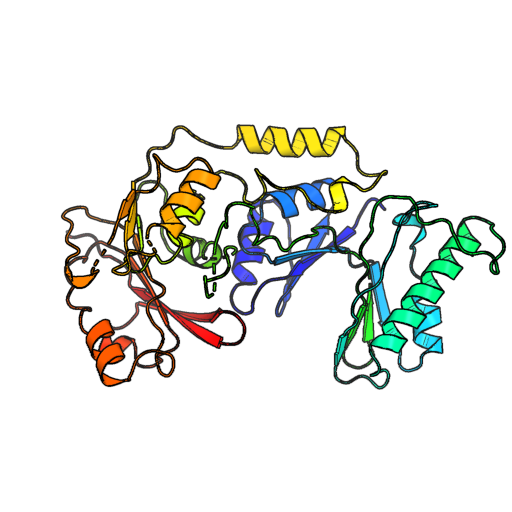59 THR A N 1
ATOM 1219 C CA . THR A 1 159 ? 46.453 57.351 27.088 1.00 13.26 159 THR A CA 1
ATOM 1220 C C . THR A 1 159 ? 47.828 57.794 26.618 1.00 9.51 159 THR A C 1
ATOM 1221 O O . THR A 1 159 ? 48.077 57.907 25.437 1.00 12.07 159 THR A O 1
ATOM 1225 N N . THR A 1 160 ? 48.730 57.983 27.567 1.00 8.80 160 THR A N 1
ATOM 1226 C CA . THR A 1 160 ? 49.994 58.682 27.314 1.00 10.16 160 THR A CA 1
ATOM 1227 C C . THR A 1 160 ? 51.174 57.781 26.920 1.00 14.83 160 THR A C 1
ATOM 1228 O O . THR A 1 160 ? 51.819 57.998 25.884 1.00 12.05 160 THR A O 1
ATOM 1232 N N . GLY A 1 161 ? 51.443 56.764 27.736 1.00 14.80 161 GLY A N 1
ATOM 1233 C CA . GLY A 1 161 ? 52.585 55.888 27.506 1.00 19.53 161 GLY A CA 1
ATOM 1234 C C . GLY A 1 161 ? 53.765 56.344 28.346 1.00 24.51 161 GLY A C 1
ATOM 1235 O O . GLY A 1 161 ? 53.656 56.500 29.559 1.00 16.16 161 GLY A O 1
ATOM 1236 N N . PRO A 1 162 ? 54.916 56.557 27.719 1.00 27.54 162 PRO A N 1
ATOM 1237 C CA . PRO A 1 162 ? 55.974 57.175 28.529 1.00 29.73 162 PRO A CA 1
ATOM 1238 C C . PRO A 1 162 ? 55.502 58.529 29.120 1.00 28.81 162 PRO A C 1
ATOM 1239 O O . PRO A 1 162 ? 54.733 59.251 28.468 1.00 23.27 162 PRO A O 1
ATOM 1243 N N . SER A 1 163 ? 55.931 58.848 30.344 1.00 20.81 163 SER A N 1
ATOM 1244 C CA . SER A 1 163 ? 55.478 60.066 31.021 1.00 20.21 163 SER A CA 1
ATOM 1245 C C . SER A 1 163 ? 55.749 61.267 30.134 1.00 20.36 163 SER A C 1
ATOM 1246 O O . SER A 1 163 ? 56.711 61.252 29.375 1.00 13.30 163 SER A O 1
ATOM 1249 N N . LEU A 1 164 ? 54.913 62.298 30.240 1.00 15.37 164 LEU A N 1
ATOM 1250 C CA . LEU A 1 164 ? 55.008 63.475 29.371 1.00 21.03 164 LEU A CA 1
ATOM 1251 C C . LEU A 1 164 ? 56.319 64.249 29.511 1.00 20.58 164 LEU A C 1
ATOM 1252 O O . LEU A 1 164 ? 56.748 64.911 28.564 1.00 21.28 164 LEU A O 1
ATOM 1257 N N . PHE A 1 165 ? 56.951 64.189 30.679 1.00 15.26 165 PHE A N 1
ATOM 1258 C CA . PHE A 1 165 ? 58.248 64.846 30.820 1.00 18.55 165 PHE A CA 1
ATOM 1259 C C . PHE A 1 165 ? 59.316 64.280 29.874 1.00 23.46 165 PHE A C 1
ATOM 1260 O O . PHE A 1 165 ? 60.278 64.971 29.531 1.00 19.45 165 PHE A O 1
ATOM 1268 N N . LYS A 1 166 ? 59.130 63.040 29.423 1.00 20.78 166 LYS A N 1
ATOM 1269 C CA . LYS A 1 166 ? 60.005 62.485 28.386 1.00 21.26 166 LYS A CA 1
ATOM 1270 C C . LYS A 1 166 ? 59.622 63.015 27.006 1.00 19.44 166 LYS A C 1
ATOM 1271 O O . LYS A 1 166 ? 58.958 62.311 26.239 1.00 17.73 166 LYS A O 1
ATOM 1277 N N . ARG A 1 167 ? 60.002 64.266 26.713 1.00 21.44 167 ARG A N 1
ATOM 1278 C CA . ARG A 1 167 ? 59.726 64.894 25.410 1.00 18.37 167 ARG A CA 1
ATOM 1279 C C . ARG A 1 167 ? 60.525 64.219 24.296 1.00 22.04 167 ARG A C 1
ATOM 1280 O O . ARG A 1 167 ? 60.253 64.426 23.109 1.00 23.83 167 ARG A O 1
ATOM 1288 N N . GLY A 1 168 ? 61.518 63.417 24.678 1.00 28.35 168 GLY A N 1
ATOM 1289 C CA . GLY A 1 168 ? 62.409 62.793 23.713 1.00 34.66 168 GLY A CA 1
ATOM 1290 C C . GLY A 1 168 ? 63.779 63.438 23.496 1.00 37.60 168 GLY A C 1
ATOM 1291 O O . GLY A 1 168 ? 64.604 62.895 22.754 1.00 33.14 168 GLY A O 1
ATOM 1292 N N . TYR A 1 169 ? 64.044 64.580 24.129 1.00 36.78 169 TYR A N 1
ATOM 1293 C CA . TYR A 1 169 ? 65.333 65.253 23.924 1.00 31.43 169 TYR A CA 1
ATOM 1294 C C . TYR A 1 169 ? 66.413 64.929 24.954 1.00 37.10 169 TYR A C 1
ATOM 1295 O O . TYR A 1 169 ? 67.557 65.343 24.797 1.00 39.62 169 TYR A O 1
ATOM 1304 N N . ARG A 1 170 ? 66.062 64.193 26.003 1.00 37.22 170 ARG A N 1
ATOM 1305 C CA . ARG A 1 170 ? 67.026 63.927 27.071 1.00 42.14 170 ARG A CA 1
ATOM 1306 C C . ARG A 1 170 ? 67.952 62.771 26.695 1.00 42.70 170 ARG A C 1
ATOM 1307 O O . ARG A 1 170 ? 67.486 61.654 26.510 1.00 35.97 170 ARG A O 1
ATOM 1315 N N . THR A 1 171 ? 69.254 63.055 26.587 1.00 46.24 171 THR A N 1
ATOM 1316 C CA . THR A 1 171 ? 70.235 62.092 26.065 1.00 54.80 171 THR A CA 1
ATOM 1317 C C . THR A 1 171 ? 71.102 61.416 27.144 1.00 59.22 171 THR A C 1
ATOM 1318 O O . THR A 1 171 ? 71.537 60.271 26.979 1.00 58.73 171 THR A O 1
ATOM 1322 N N . GLU A 1 172 ? 71.337 62.121 28.247 1.00 44.45 172 GLU A N 1
ATOM 1323 C CA . GLU A 1 172 ? 72.162 61.600 29.338 1.00 46.92 172 GLU A CA 1
ATOM 1324 C C . GLU A 1 172 ? 71.416 60.554 30.167 1.00 47.44 172 GLU A C 1
ATOM 1325 O O . GLU A 1 172 ? 72.013 59.852 30.987 1.00 50.36 172 GLU A O 1
ATOM 1331 N N . ALA A 1 176 ? 70.286 63.678 38.302 1.00 56.25 176 ALA A N 1
ATOM 1332 C CA . ALA A 1 176 ? 69.119 64.236 38.984 1.00 57.81 176 ALA A CA 1
ATOM 1333 C C . ALA A 1 176 ? 68.621 65.526 38.334 1.00 49.41 176 ALA A C 1
ATOM 1334 O O . ALA A 1 176 ? 68.511 66.565 38.992 1.00 53.49 176 ALA A O 1
ATOM 1336 N N . PRO A 1 177 ? 68.310 65.459 37.035 1.00 42.65 177 PRO A N 1
ATOM 1337 C CA . PRO A 1 177 ? 67.725 66.620 36.364 1.00 38.15 177 PRO A CA 1
ATOM 1338 C C . PRO A 1 177 ? 66.364 66.897 36.978 1.00 32.77 177 PRO A C 1
ATOM 1339 O O . PRO A 1 177 ? 65.647 65.960 37.331 1.00 41.58 177 PRO A O 1
ATOM 1343 N N . ILE A 1 178 ? 66.010 68.161 37.136 1.00 30.41 178 ILE A N 1
ATOM 1344 C CA . ILE A 1 178 ? 64.626 68.473 37.422 1.00 24.92 178 ILE A CA 1
ATOM 1345 C C . ILE A 1 178 ? 63.816 67.916 36.241 1.00 23.44 178 ILE A C 1
ATOM 1346 O O . ILE A 1 178 ? 64.297 67.917 35.106 1.00 21.06 178 ILE A O 1
ATOM 1351 N N . LYS A 1 179 ? 62.625 67.397 36.513 1.00 19.23 179 LYS A N 1
ATOM 1352 C CA . LYS A 1 179 ? 61.752 66.857 35.455 1.00 17.18 179 LYS A CA 1
ATOM 1353 C C . LYS A 1 179 ? 61.344 67.965 34.489 1.00 20.04 179 LYS A C 1
ATOM 1354 O O . LYS A 1 179 ? 61.032 69.063 34.925 1.00 14.66 179 LYS A O 1
ATOM 1360 N N . GLU A 1 180 ? 61.326 67.659 33.193 1.00 15.80 180 GLU A N 1
ATOM 1361 C CA . GLU A 1 180 ? 60.943 68.619 32.162 1.00 15.70 180 GLU A CA 1
ATOM 1362 C C . GLU A 1 180 ? 59.633 69.353 32.442 1.00 19.90 180 GLU A C 1
ATOM 1363 O O . GLU A 1 180 ? 59.552 70.558 32.262 1.00 10.48 180 GLU A O 1
ATOM 1369 N N . ASN A 1 181 ? 58.593 68.632 32.836 1.00 10.38 181 ASN A N 1
ATOM 1370 C CA . ASN A 1 181 ? 57.310 69.302 33.055 1.00 14.77 181 ASN A CA 1
ATOM 1371 C C . ASN A 1 181 ? 57.344 70.234 34.266 1.00 14.42 181 ASN A C 1
ATOM 1372 O O . ASN A 1 181 ? 56.571 71.192 34.347 1.00 13.93 181 ASN A O 1
ATOM 1385 N N . ALA A 1 183 ? 60.161 72.060 35.199 1.00 13.12 183 ALA A N 1
ATOM 1386 C CA . ALA A 1 183 ? 60.877 73.244 34.728 1.00 14.30 183 ALA A CA 1
ATOM 1387 C C . ALA A 1 183 ? 59.921 74.101 33.918 1.00 12.96 183 ALA A C 1
ATOM 1388 O O . ALA A 1 183 ? 59.890 75.295 34.092 1.00 14.71 183 ALA A O 1
ATOM 1390 N N . ALA A 1 184 ? 59.155 73.477 33.025 1.00 13.56 184 ALA A N 1
ATOM 1391 C CA . ALA A 1 184 ? 58.075 74.178 32.321 1.00 19.42 184 ALA A CA 1
ATOM 1392 C C . ALA A 1 184 ? 57.078 74.852 33.266 1.00 13.52 184 ALA A C 1
ATOM 1393 O O . ALA A 1 184 ? 56.689 75.987 33.030 1.00 14.78 184 ALA A O 1
ATOM 1395 N N . ALA A 1 185 ? 56.658 74.156 34.319 1.00 14.95 185 ALA A N 1
ATOM 1396 C CA . ALA A 1 185 ? 55.683 74.731 35.253 1.00 13.51 185 ALA A CA 1
ATOM 1397 C C . ALA A 1 185 ? 56.301 75.973 35.877 1.00 9.82 185 ALA A C 1
ATOM 1398 O O . ALA A 1 185 ? 55.649 77.014 35.961 1.00 15.45 185 ALA A O 1
ATOM 1400 N N . ILE A 1 186 ? 57.569 75.877 36.276 1.00 14.43 186 ILE A N 1
ATOM 1401 C CA . ILE A 1 186 ? 58.224 77.020 36.913 1.00 18.08 186 ILE A CA 1
ATOM 1402 C C . ILE A 1 186 ? 58.344 78.210 35.943 1.00 16.76 186 ILE A C 1
ATOM 1403 O O . ILE A 1 186 ? 58.091 79.341 36.328 1.00 11.80 186 ILE A O 1
ATOM 1408 N N . ILE A 1 187 ? 58.710 77.956 34.685 1.00 12.92 187 ILE A N 1
ATOM 1409 C CA . ILE A 1 187 ? 58.651 79.011 33.668 1.00 12.53 187 ILE A CA 1
ATOM 1410 C C . ILE A 1 187 ? 57.244 79.609 33.515 1.00 19.10 187 ILE A C 1
ATOM 1411 O O . ILE A 1 187 ? 57.090 80.824 33.386 1.00 18.01 187 ILE A O 1
ATOM 1416 N N . LEU A 1 188 ? 56.212 78.771 33.529 1.00 18.15 188 LEU A N 1
ATOM 1417 C CA . LEU A 1 188 ? 54.842 79.278 33.399 1.00 12.85 188 LEU A CA 1
ATOM 1418 C C . LEU A 1 188 ? 54.378 80.045 34.652 1.00 21.40 188 LEU A C 1
ATOM 1419 O O . LEU A 1 188 ? 53.468 80.869 34.588 1.00 21.99 188 LEU A O 1
ATOM 1424 N N . LEU A 1 189 ? 54.996 79.764 35.794 1.00 16.54 189 LEU A N 1
ATOM 1425 C CA . LEU A 1 189 ? 54.689 80.504 37.013 1.00 13.98 189 LEU A CA 1
ATOM 1426 C C . LEU A 1 189 ? 55.455 81.829 37.042 1.00 22.39 189 LEU A C 1
ATOM 1427 O O . LEU A 1 189 ? 55.078 82.748 37.752 1.00 17.92 189 LEU A O 1
ATOM 1432 N N . SER A 1 190 ? 56.535 81.902 36.270 1.00 16.66 190 SER A N 1
ATOM 1433 C CA . SER A 1 190 ? 57.360 83.114 36.175 1.00 18.90 190 SER A CA 1
ATOM 1434 C C . SER A 1 190 ? 56.682 84.217 35.366 1.00 19.20 190 SER A C 1
ATOM 1435 O O . SER A 1 190 ? 55.640 84.012 34.753 1.00 21.05 190 SER A O 1
ATOM 1438 N N . ASN A 1 191 ? 57.296 85.391 35.325 1.00 20.20 191 ASN A N 1
ATOM 1439 C CA . ASN A 1 191 ? 56.764 86.419 34.458 1.00 20.93 191 ASN A CA 1
ATOM 1440 C C . ASN A 1 191 ? 57.586 86.542 33.190 1.00 22.46 191 ASN A C 1
ATOM 1441 O O . ASN A 1 191 ? 57.747 87.632 32.656 1.00 17.76 191 ASN A O 1
ATOM 1446 N N . TRP A 1 192 ? 58.129 85.431 32.708 1.00 22.77 192 TRP A N 1
ATOM 1447 C CA . TRP A 1 192 ? 58.909 85.498 31.475 1.00 21.50 192 TRP A CA 1
ATOM 1448 C C . TRP A 1 192 ? 57.980 85.591 30.279 1.00 23.48 192 TRP A C 1
ATOM 1449 O O . TRP A 1 192 ? 56.924 84.988 30.281 1.00 22.19 192 TRP A O 1
ATOM 1460 N N . PHE A 1 193 ? 58.393 86.359 29.276 1.00 21.01 193 PHE A N 1
ATOM 1461 C CA . PHE A 1 193 ? 57.755 86.416 27.963 1.00 19.78 193 PHE A CA 1
ATOM 1462 C C . PHE A 1 193 ? 58.886 86.384 26.949 1.00 18.19 193 PHE A C 1
ATOM 1463 O O . PHE A 1 193 ? 60.012 86.795 27.267 1.00 14.21 193 PHE A O 1
ATOM 1471 N N . PRO A 1 194 ? 58.597 85.893 25.733 1.00 23.55 194 PRO A N 1
ATOM 1472 C CA . PRO A 1 194 ? 59.549 85.677 24.635 1.00 19.81 194 PRO A CA 1
ATOM 1473 C C . PRO A 1 194 ? 60.445 86.873 24.329 1.00 23.30 194 PRO A C 1
ATOM 1474 O O . PRO A 1 194 ? 61.570 86.671 23.881 1.00 26.15 194 PRO A O 1
ATOM 1478 N N . ASP A 1 195 ? 59.962 88.095 24.542 1.00 21.04 195 ASP A N 1
ATOM 1479 C CA . ASP A 1 195 ? 60.794 89.263 24.260 1.00 19.71 195 ASP A CA 1
ATOM 1480 C C . ASP A 1 195 ? 61.791 89.610 25.380 1.00 22.91 195 ASP A C 1
ATOM 1481 O O . ASP A 1 195 ? 62.605 90.535 25.244 1.00 25.65 195 ASP A O 1
ATOM 1486 N N . LYS A 1 196 ? 61.741 88.870 26.484 1.00 14.51 196 LYS A N 1
ATOM 1487 C CA . LYS A 1 196 ? 62.678 89.134 27.572 1.00 21.29 196 LYS A CA 1
ATOM 1488 C C . LYS A 1 196 ? 63.862 88.199 27.508 1.00 18.91 196 LYS A C 1
ATOM 1489 O O . LYS A 1 196 ? 63.710 87.022 27.186 1.00 17.61 196 LYS A O 1
ATOM 1495 N N . PRO A 1 197 ? 65.045 88.716 27.843 1.00 16.58 197 PRO A N 1
ATOM 1496 C CA . PRO A 1 197 ? 66.178 87.801 27.951 1.00 18.26 197 PRO A CA 1
ATOM 1497 C C . PRO A 1 197 ? 65.869 86.774 29.030 1.00 19.81 197 PRO A C 1
ATOM 1498 O O . PRO A 1 197 ? 65.202 87.089 30.008 1.00 12.23 197 PRO A O 1
ATOM 1502 N N . PHE A 1 198 ? 66.353 85.555 28.849 1.00 13.15 198 PHE A N 1
ATOM 1503 C CA . PHE A 1 198 ? 66.189 84.519 29.851 1.00 15.32 198 PHE A CA 1
ATOM 1504 C C . PHE A 1 198 ? 67.579 83.974 30.160 1.00 16.92 198 PHE A C 1
ATOM 1505 O O . PHE A 1 198 ? 68.358 83.716 29.232 1.00 13.20 198 PHE A O 1
ATOM 1513 N N . VAL A 1 199 ? 67.877 83.806 31.451 1.00 15.45 199 VAL A N 1
ATOM 1514 C CA . VAL A 1 199 ? 69.120 83.177 31.908 1.00 14.37 199 VAL A CA 1
ATOM 1515 C C . VAL A 1 199 ? 68.890 82.098 32.973 1.00 19.80 199 VAL A C 1
ATOM 1516 O O . VAL A 1 199 ? 68.171 82.327 33.957 1.00 19.03 199 VAL A O 1
ATOM 1520 N N . ASP A 1 200 ? 69.517 80.935 32.781 1.00 14.21 200 ASP A N 1
ATOM 1521 C CA . ASP A 1 200 ? 69.656 79.932 33.823 1.00 12.87 200 ASP A CA 1
ATOM 1522 C C . ASP A 1 200 ? 71.125 79.813 34.183 1.00 16.46 200 ASP A C 1
ATOM 1523 O O . ASP A 1 200 ? 71.910 79.274 33.398 1.00 14.68 200 ASP A O 1
ATOM 1528 N N . PRO A 1 201 ? 71.509 80.323 35.364 1.00 14.38 201 PRO A N 1
ATOM 1529 C CA . PRO A 1 201 ? 72.930 80.408 35.739 1.00 15.74 201 PRO A CA 1
ATOM 1530 C C . PRO A 1 201 ? 73.471 79.159 36.416 1.00 20.09 201 PRO A C 1
ATOM 1531 O O . PRO A 1 201 ? 74.644 79.152 36.804 1.00 14.39 201 PRO A O 1
ATOM 1535 N N . THR A 1 202 ? 72.626 78.136 36.579 1.00 12.30 202 THR A N 1
ATOM 1536 C CA . THR A 1 202 ? 73.041 76.849 37.094 1.00 10.22 202 THR A CA 1
ATOM 1537 C C . THR A 1 202 ? 72.429 75.749 36.215 1.00 15.35 202 THR A C 1
ATOM 1538 O O . THR A 1 202 ? 71.688 74.907 36.697 1.00 16.38 202 THR A O 1
ATOM 1542 N N . CYS A 1 203 ? 72.747 75.760 34.923 1.00 14.37 203 CYS A N 1
ATOM 1543 C CA . CYS A 1 203 ? 71.828 75.185 33.944 1.00 13.62 203 CYS A CA 1
ATOM 1544 C C . CYS A 1 203 ? 71.794 73.669 33.901 1.00 19.84 203 CYS A C 1
ATOM 1545 O O . CYS A 1 203 ? 70.878 73.094 33.320 1.00 21.41 203 CYS A O 1
ATOM 1548 N N . GLY A 1 204 ? 72.775 73.022 34.522 1.00 21.98 204 GLY A N 1
ATOM 1549 C CA . GLY A 1 204 ? 72.832 71.573 34.485 1.00 29.52 204 GLY A CA 1
ATOM 1550 C C . GLY A 1 204 ? 72.692 71.073 33.058 1.00 27.06 204 GLY A C 1
ATOM 1551 O O . GLY A 1 204 ? 73.397 71.537 32.165 1.00 16.56 204 GLY A O 1
ATOM 1552 N N . SER A 1 205 ? 71.765 70.143 32.847 1.00 20.82 205 SER A N 1
ATOM 1553 C CA . SER A 1 205 ? 71.534 69.518 31.536 1.00 22.24 205 SER A CA 1
ATOM 1554 C C . SER A 1 205 ? 70.708 70.336 30.531 1.00 24.04 205 SER A C 1
ATOM 1555 O O . SER A 1 205 ? 70.345 69.819 29.470 1.00 17.02 205 SER A O 1
ATOM 1558 N N . GLY A 1 206 ? 70.400 71.590 30.867 1.00 27.06 206 GLY A N 1
ATOM 1559 C CA . GLY A 1 206 ? 69.794 72.533 29.931 1.00 18.45 206 GLY A CA 1
ATOM 1560 C C . GLY A 1 206 ? 68.262 72.589 29.907 1.00 18.76 206 GLY A C 1
ATOM 1561 O O . GLY A 1 206 ? 67.675 73.199 29.016 1.00 20.28 206 GLY A O 1
ATOM 1562 N N . THR A 1 207 ? 67.627 71.946 30.882 1.00 15.30 207 THR A N 1
ATOM 1563 C CA . THR A 1 207 ? 66.173 71.765 30.922 1.00 12.97 207 THR A CA 1
ATOM 1564 C C . THR A 1 207 ? 65.386 73.081 30.920 1.00 11.22 207 THR A C 1
ATOM 1565 O O . THR A 1 207 ? 64.446 73.255 30.155 1.00 16.88 207 THR A O 1
ATOM 1569 N N . PHE A 1 208 ? 65.782 74.008 31.777 1.00 11.60 208 PHE A N 1
ATOM 1570 C CA . PHE A 1 208 ? 65.110 75.305 31.811 1.00 16.59 208 PHE A CA 1
ATOM 1571 C C . PHE A 1 208 ? 65.221 76.032 30.461 1.00 18.64 208 PHE A C 1
ATOM 1572 O O . PHE A 1 208 ? 64.229 76.519 29.934 1.00 17.01 208 PHE A O 1
ATOM 1580 N N . CYS A 1 209 ? 66.424 76.096 29.906 1.00 12.34 209 CYS A N 1
ATOM 1581 C CA . CYS A 1 209 ? 66.625 76.777 28.628 1.00 14.20 209 CYS A CA 1
ATOM 1582 C C . CYS A 1 209 ? 65.796 76.160 27.507 1.00 20.54 209 CYS A C 1
ATOM 1583 O O . CYS A 1 209 ? 65.161 76.864 26.696 1.00 19.26 209 CYS A O 1
ATOM 1586 N N . ILE A 1 210 ? 65.796 74.838 27.462 1.00 19.25 210 ILE A N 1
ATOM 1587 C CA . ILE A 1 210 ? 65.091 74.151 26.402 1.00 15.84 210 ILE A CA 1
ATOM 1588 C C . ILE A 1 210 ? 63.579 74.322 26.530 1.00 19.78 210 ILE A C 1
ATOM 1589 O O . ILE A 1 210 ? 62.936 74.634 25.543 1.00 13.35 210 ILE A O 1
ATOM 1594 N N . GLU A 1 211 ? 63.026 74.163 27.735 1.00 13.87 211 GLU A N 1
ATOM 1595 C CA . GLU A 1 211 ? 61.591 74.394 27.949 1.00 15.68 211 GLU A CA 1
ATOM 1596 C C . GLU A 1 211 ? 61.178 75.837 27.642 1.00 17.75 211 GLU A C 1
ATOM 1597 O O . GLU A 1 211 ? 60.095 76.073 27.108 1.00 11.96 211 GLU A O 1
ATOM 1603 N N . ALA A 1 212 ? 62.024 76.802 28.001 1.00 16.08 212 ALA A N 1
ATOM 1604 C CA . ALA A 1 212 ? 61.725 78.196 27.692 1.00 17.96 212 ALA A CA 1
ATOM 1605 C C . ALA A 1 212 ? 61.732 78.428 26.179 1.00 15.43 212 ALA A C 1
ATOM 1606 O O . ALA A 1 212 ? 60.868 79.122 25.643 1.00 14.25 212 ALA A O 1
ATOM 1608 N N . ALA A 1 213 ? 62.715 77.860 25.488 1.00 13.94 213 ALA A N 1
ATOM 1609 C CA . ALA A 1 213 ? 62.711 77.924 24.022 1.00 11.45 213 ALA A CA 1
ATOM 1610 C C . ALA A 1 213 ? 61.405 77.389 23.444 1.00 16.52 213 ALA A C 1
ATOM 1611 O O . ALA A 1 213 ? 60.821 77.993 22.541 1.00 18.96 213 ALA A O 1
ATOM 1621 N N . ILE A 1 215 ? 58.485 76.989 24.751 1.00 13.44 215 ILE A N 1
ATOM 1622 C CA . ILE A 1 215 ? 57.419 77.922 25.073 1.00 20.44 215 ILE A CA 1
ATOM 1623 C C . ILE A 1 215 ? 57.500 79.191 24.220 1.00 22.87 215 ILE A C 1
ATOM 1624 O O . ILE A 1 215 ? 56.500 79.625 23.659 1.00 22.80 215 ILE A O 1
ATOM 1629 N N . GLY A 1 216 ? 58.695 79.770 24.114 1.00 20.35 216 GLY A N 1
ATOM 1630 C CA . GLY A 1 216 ? 58.884 80.981 23.330 1.00 18.63 216 GLY A CA 1
ATOM 1631 C C . GLY A 1 216 ? 58.510 80.815 21.868 1.00 21.00 216 GLY A C 1
ATOM 1632 O O . GLY A 1 216 ? 57.939 81.720 21.261 1.00 24.73 216 GLY A O 1
ATOM 1641 N N . ASN A 1 218 ? 56.423 78.441 20.893 1.00 19.57 218 ASN A N 1
ATOM 1642 C CA . ASN A 1 218 ? 55.118 77.776 20.849 1.00 25.73 218 ASN A CA 1
ATOM 1643 C C . ASN A 1 218 ? 55.229 76.449 20.103 1.00 17.60 218 ASN A C 1
ATOM 1644 O O . ASN A 1 218 ? 54.431 76.115 19.212 1.00 16.41 218 ASN A O 1
ATOM 1649 N N . ILE A 1 219 ? 56.251 75.697 20.473 1.00 15.22 219 ILE A N 1
ATOM 1650 C CA . ILE A 1 219 ? 56.423 74.345 19.990 1.00 15.97 219 ILE A CA 1
ATOM 1651 C C . ILE A 1 219 ? 55.745 73.425 21.002 1.00 15.54 219 ILE A C 1
ATOM 1652 O O . ILE A 1 219 ? 55.991 73.532 22.198 1.00 10.98 219 ILE A O 1
ATOM 1657 N N . ALA A 1 220 ? 54.860 72.556 20.531 1.00 17.51 220 ALA A N 1
ATOM 1658 C CA . ALA A 1 220 ? 54.150 71.650 21.428 1.00 22.26 220 ALA A CA 1
ATOM 1659 C C . ALA A 1 220 ? 55.086 70.655 22.112 1.00 14.27 220 ALA A C 1
ATOM 1660 O O . ALA A 1 220 ? 55.942 70.050 21.459 1.00 16.11 220 ALA A O 1
ATOM 1662 N N . PRO A 1 221 ? 54.923 70.486 23.447 1.00 14.33 221 PRO A N 1
ATOM 1663 C CA . PRO A 1 221 ? 55.746 69.567 24.248 1.00 19.01 221 PRO A CA 1
ATOM 1664 C C . PRO A 1 221 ? 55.939 68.218 23.549 1.00 22.05 221 PRO A C 1
ATOM 1665 O O . PRO A 1 221 ? 57.043 67.666 23.544 1.00 20.92 221 PRO A O 1
ATOM 1669 N N . GLY A 1 222 ? 54.858 67.675 22.990 1.00 19.59 222 GLY A N 1
ATOM 1670 C CA . GLY A 1 222 ? 54.922 66.359 22.390 1.00 16.87 222 GLY A CA 1
ATOM 1671 C C . GLY A 1 222 ? 55.223 66.327 20.907 1.00 15.17 222 GLY A C 1
ATOM 1672 O O . GLY A 1 222 ? 54.920 65.327 20.251 1.00 21.57 222 GLY A O 1
ATOM 1673 N N . PHE A 1 223 ? 55.825 67.391 20.370 1.00 13.77 223 PHE A N 1
ATOM 1674 C CA . PHE A 1 223 ? 56.074 67.463 18.924 1.00 15.64 223 PHE A CA 1
ATOM 1675 C C . PHE A 1 223 ? 56.982 66.334 18.370 1.00 16.23 223 PHE A C 1
ATOM 1676 O O . PHE A 1 223 ? 56.795 65.894 17.252 1.00 14.34 223 PHE A O 1
ATOM 1684 N N . ASN A 1 224 ? 57.963 65.874 19.137 1.00 16.75 224 ASN A N 1
ATOM 1685 C CA . ASN A 1 224 ? 58.838 64.810 18.644 1.00 13.82 224 ASN A CA 1
ATOM 1686 C C . ASN A 1 224 ? 58.654 63.478 19.394 1.00 16.38 224 ASN A C 1
ATOM 1687 O O . ASN A 1 224 ? 59.608 62.726 19.609 1.00 20.93 224 ASN A O 1
ATOM 1692 N N . ARG A 1 225 ? 57.423 63.175 19.778 1.00 19.42 225 ARG A N 1
ATOM 1693 C CA . ARG A 1 225 ? 57.176 61.917 20.444 1.00 22.03 225 ARG A CA 1
ATOM 1694 C C . ARG A 1 225 ? 55.787 61.381 20.128 1.00 14.71 225 ARG A C 1
ATOM 1695 O O . ARG A 1 225 ? 54.938 62.085 19.549 1.00 11.94 225 ARG A O 1
ATOM 1703 N N . ASP A 1 226 ? 55.568 60.125 20.501 1.00 13.88 226 ASP A N 1
ATOM 1704 C CA . ASP A 1 226 ? 54.315 59.435 20.236 1.00 13.61 226 ASP A CA 1
ATOM 1705 C C . ASP A 1 226 ? 53.598 59.244 21.560 1.00 18.86 226 ASP A C 1
ATOM 1706 O O . ASP A 1 226 ? 54.176 59.479 22.617 1.00 15.97 226 ASP A O 1
ATOM 1711 N N . PHE A 1 227 ? 52.342 58.801 21.491 1.00 18.12 227 PHE A N 1
ATOM 1712 C CA . PHE A 1 227 ? 51.526 58.564 22.673 1.00 12.73 227 PHE A CA 1
ATOM 1713 C C . PHE A 1 227 ? 50.778 57.250 22.501 1.00 12.67 227 PHE A C 1
ATOM 1714 O O . PHE A 1 227 ? 50.421 56.872 21.380 1.00 14.08 227 PHE A O 1
ATOM 1722 N N . ALA A 1 228 ? 50.529 56.570 23.613 1.00 12.98 228 ALA A N 1
ATOM 1723 C CA . ALA A 1 228 ? 49.924 55.251 23.556 1.00 17.48 228 ALA A CA 1
ATOM 1724 C C . ALA A 1 228 ? 48.601 55.260 22.784 1.00 16.83 228 ALA A C 1
ATOM 1725 O O . ALA A 1 228 ? 48.343 54.380 21.946 1.00 13.72 228 ALA A O 1
ATOM 1727 N N . PHE A 1 229 ? 47.769 56.268 23.021 1.00 10.80 229 PHE A N 1
ATOM 1728 C CA . PHE A 1 229 ? 46.411 56.211 22.480 1.00 9.16 229 PHE A CA 1
ATOM 1729 C C . PHE A 1 229 ? 46.426 56.208 20.951 1.00 12.17 229 PHE A C 1
ATOM 1730 O O . PHE A 1 229 ? 45.456 55.775 20.319 1.00 13.96 229 PHE A O 1
ATOM 1738 N N . GLU A 1 230 ? 47.505 56.732 20.374 1.00 15.81 230 GLU A N 1
ATOM 1739 C CA . GLU A 1 230 ? 47.627 56.851 18.915 1.00 18.42 230 GLU A CA 1
ATOM 1740 C C . GLU A 1 230 ? 47.669 55.495 18.233 1.00 22.67 230 GLU A C 1
ATOM 1741 O O . GLU A 1 230 ? 47.356 55.370 17.048 1.00 22.55 230 GLU A O 1
ATOM 1747 N N . GLU A 1 231 ? 48.089 54.482 18.967 1.00 18.27 231 GLU A N 1
ATOM 1748 C CA . GLU A 1 231 ? 48.133 53.142 18.409 1.00 14.92 231 GLU A CA 1
ATOM 1749 C C . GLU A 1 231 ? 46.802 52.395 18.558 1.00 17.46 231 GLU A C 1
ATOM 1750 O O . GLU A 1 231 ? 46.677 51.262 18.106 1.00 17.52 231 GLU A O 1
ATOM 1756 N N . TRP A 1 232 ? 45.814 53.011 19.208 1.00 16.35 232 TRP A N 1
ATOM 1757 C CA . TRP A 1 232 ? 44.535 52.335 19.382 1.00 14.47 232 TRP A CA 1
ATOM 1758 C C . TRP A 1 232 ? 43.799 52.325 18.058 1.00 22.18 232 TRP A C 1
ATOM 1759 O O . TRP A 1 232 ? 43.674 53.361 17.413 1.00 16.85 232 TRP A O 1
ATOM 1770 N N . PRO A 1 233 ? 43.291 51.149 17.663 1.00 24.98 233 PRO A N 1
ATOM 1771 C CA . PRO A 1 233 ? 42.712 50.925 16.329 1.00 32.40 233 PRO A CA 1
ATOM 1772 C C . PRO A 1 233 ? 41.521 51.840 16.050 1.00 22.45 233 PRO A C 1
ATOM 1773 O O . PRO A 1 233 ? 41.329 52.251 14.912 1.00 27.84 233 PRO A O 1
ATOM 1777 N N . TRP A 1 234 ? 40.729 52.158 17.070 1.00 22.44 234 TRP A N 1
ATOM 1778 C CA . TRP A 1 234 ? 39.506 52.933 16.857 1.00 26.42 234 TRP A CA 1
ATOM 1779 C C . TRP A 1 234 ? 39.742 54.446 16.881 1.00 24.36 234 TRP A C 1
ATOM 1780 O O . TRP A 1 234 ? 38.810 55.229 16.747 1.00 35.18 234 TRP A O 1
ATOM 1791 N N . VAL A 1 235 ? 40.986 54.849 17.083 1.00 21.28 235 VAL A N 1
ATOM 1792 C CA . VAL A 1 235 ? 41.340 56.264 17.058 1.00 17.53 235 VAL A CA 1
ATOM 1793 C C . VAL A 1 235 ? 41.584 56.644 15.605 1.00 25.36 235 VAL A C 1
ATOM 1794 O O . VAL A 1 235 ? 42.330 55.966 14.903 1.00 26.38 235 VAL A O 1
ATOM 1798 N N . ASP A 1 236 ? 40.933 57.711 15.159 1.00 18.13 236 ASP A N 1
ATOM 1799 C CA . ASP A 1 236 ? 40.942 58.093 13.751 1.00 20.48 236 ASP A CA 1
ATOM 1800 C C . ASP A 1 236 ? 42.306 58.623 13.290 1.00 17.06 236 ASP A C 1
ATOM 1801 O O . ASP A 1 236 ? 42.770 59.660 13.748 1.00 20.08 236 ASP A O 1
ATOM 1806 N N . GLU A 1 237 ? 42.959 57.895 12.388 1.00 20.52 237 GLU A N 1
ATOM 1807 C CA . GLU A 1 237 ? 44.215 58.373 11.797 1.00 21.24 237 GLU A CA 1
ATOM 1808 C C . GLU A 1 237 ? 44.117 59.832 11.344 1.00 21.64 237 GLU A C 1
ATOM 1809 O O . GLU A 1 237 ? 45.051 60.609 11.523 1.00 18.17 237 GLU A O 1
ATOM 1815 N N . ALA A 1 238 ? 42.993 60.201 10.736 1.00 21.17 238 ALA A N 1
ATOM 1816 C CA . ALA A 1 238 ? 42.877 61.535 10.150 1.00 26.21 238 ALA A CA 1
ATOM 1817 C C . ALA A 1 238 ? 42.851 62.581 11.258 1.00 18.45 238 ALA A C 1
ATOM 1818 O O . ALA A 1 238 ? 43.277 63.720 11.077 1.00 19.38 238 ALA A O 1
ATOM 1820 N N . LEU A 1 239 ? 42.343 62.191 12.418 1.00 17.02 239 LEU A N 1
ATOM 1821 C CA . LEU A 1 239 ? 42.262 63.126 13.529 1.00 16.29 239 LEU A CA 1
ATOM 1822 C C . LEU A 1 239 ? 43.650 63.446 14.060 1.00 25.30 239 LEU A C 1
ATOM 1823 O O . LEU A 1 239 ? 43.990 64.612 14.256 1.00 24.05 239 LEU A O 1
ATOM 1828 N N . VAL A 1 240 ? 44.438 62.400 14.307 1.00 20.71 240 VAL A N 1
ATOM 1829 C CA . VAL A 1 240 ? 45.785 62.545 14.852 1.00 24.30 240 VAL A CA 1
ATOM 1830 C C . VAL A 1 240 ? 46.611 63.423 13.931 1.00 22.77 240 VAL A C 1
ATOM 1831 O O . VAL A 1 240 ? 47.294 64.333 14.375 1.00 28.65 240 VAL A O 1
ATOM 1835 N N . THR A 1 241 ? 46.510 63.158 12.635 1.00 26.91 241 THR A N 1
ATOM 1836 C CA . THR A 1 241 ? 47.230 63.939 11.639 1.00 24.13 241 THR A CA 1
ATOM 1837 C C . THR A 1 241 ? 46.809 65.401 11.673 1.00 14.69 241 THR A C 1
ATOM 1838 O O . THR A 1 241 ? 47.650 66.291 11.631 1.00 18.27 241 THR A O 1
ATOM 1842 N N . ARG A 1 242 ? 45.509 65.656 11.765 1.00 23.54 242 ARG A N 1
ATOM 1843 C CA . ARG A 1 242 ? 45.041 67.033 11.801 1.00 22.89 242 ARG A CA 1
ATOM 1844 C C . ARG A 1 242 ? 45.522 67.760 13.065 1.00 21.77 242 ARG A C 1
ATOM 1845 O O . ARG A 1 242 ? 46.025 68.888 12.993 1.00 21.20 242 ARG A O 1
ATOM 1853 N N . VAL A 1 243 ? 45.375 67.120 14.224 1.00 23.00 243 VAL A N 1
ATOM 1854 C CA . VAL A 1 243 ? 45.909 67.691 15.462 1.00 26.01 243 VAL A CA 1
ATOM 1855 C C . VAL A 1 243 ? 47.424 67.982 15.401 1.00 17.80 243 VAL A C 1
ATOM 1856 O O . VAL A 1 243 ? 47.884 69.017 15.875 1.00 21.19 243 VAL A O 1
ATOM 1860 N N . ARG A 1 244 ? 48.203 67.082 14.816 1.00 19.30 244 ARG A N 1
ATOM 1861 C CA . ARG A 1 244 ? 49.641 67.336 14.670 1.00 22.52 244 ARG A CA 1
ATOM 1862 C C . ARG A 1 244 ? 49.909 68.479 13.671 1.00 21.57 244 ARG A C 1
ATOM 1863 O O . ARG A 1 244 ? 50.816 69.316 13.865 1.00 18.43 244 ARG A O 1
ATOM 1871 N N . ASN A 1 245 ? 49.102 68.540 12.618 1.00 18.48 245 ASN A N 1
ATOM 1872 C CA . ASN A 1 245 ? 49.264 69.582 11.599 1.00 28.72 245 ASN A CA 1
ATOM 1873 C C . ASN A 1 245 ? 48.990 70.994 12.140 1.00 23.77 245 ASN A C 1
ATOM 1874 O O . ASN A 1 245 ? 49.793 71.920 11.966 1.00 24.54 245 ASN A O 1
ATOM 1879 N N . GLU A 1 246 ? 47.845 71.143 12.791 1.00 27.38 246 GLU A N 1
ATOM 1880 C CA . GLU A 1 246 ? 47.478 72.386 13.449 1.00 35.50 246 GLU A CA 1
ATOM 1881 C C . GLU A 1 246 ? 48.593 72.845 14.371 1.00 34.70 246 GLU A C 1
ATOM 1882 O O . GLU A 1 246 ? 48.914 74.032 14.431 1.00 36.10 246 GLU A O 1
ATOM 1888 N N . ALA A 1 247 ? 49.172 71.898 15.100 1.00 29.94 247 ALA A N 1
ATOM 1889 C CA . ALA A 1 247 ? 50.214 72.218 16.064 1.00 30.91 247 ALA A CA 1
ATOM 1890 C C . ALA A 1 247 ? 51.453 72.762 15.360 1.00 33.16 247 ALA A C 1
ATOM 1891 O O . ALA A 1 247 ? 51.983 73.806 15.754 1.00 30.72 247 ALA A O 1
ATOM 1893 N N . ASP A 1 248 ? 51.916 72.046 14.335 1.00 32.75 248 ASP A N 1
ATOM 1894 C CA . ASP A 1 248 ? 53.060 72.482 13.534 1.00 40.77 248 ASP A CA 1
ATOM 1895 C C . ASP A 1 248 ? 52.833 73.870 12.940 1.00 39.11 248 ASP A C 1
ATOM 1896 O O . ASP A 1 248 ? 53.771 74.643 12.784 1.00 44.09 248 ASP A O 1
ATOM 1901 N N . GLU A 1 249 ? 51.583 74.180 12.616 1.00 34.92 249 GLU A N 1
ATOM 1902 C CA . GLU A 1 249 ? 51.245 75.476 12.043 1.00 38.21 249 GLU A CA 1
ATOM 1903 C C . GLU A 1 249 ? 51.276 76.583 13.094 1.00 34.84 249 GLU A C 1
ATOM 1904 O O . GLU A 1 249 ? 51.680 77.707 12.797 1.00 33.69 249 GLU A O 1
ATOM 1910 N N . GLN A 1 250 ? 50.857 76.265 14.318 1.00 32.88 250 GLN A N 1
ATOM 1911 C CA . GLN A 1 250 ? 50.825 77.249 15.410 1.00 38.23 250 GLN A CA 1
ATOM 1912 C C . GLN A 1 250 ? 52.213 77.559 15.957 1.00 33.89 250 GLN A C 1
ATOM 1913 O O . GLN A 1 250 ? 52.406 78.535 16.675 1.00 32.54 250 GLN A O 1
ATOM 1919 N N . ALA A 1 251 ? 53.179 76.713 15.631 1.00 32.94 251 ALA A N 1
ATOM 1920 C CA . ALA A 1 251 ? 54.554 76.987 16.007 1.00 31.17 251 ALA A CA 1
ATOM 1921 C C . ALA A 1 251 ? 54.994 78.270 15.325 1.00 43.14 251 ALA A C 1
ATOM 1922 O O . ALA A 1 251 ? 54.485 78.625 14.258 1.00 47.23 251 ALA A O 1
ATOM 1924 N N . ASP A 1 252 ? 55.938 78.967 15.943 1.00 47.24 252 ASP A N 1
ATOM 1925 C CA . ASP A 1 252 ? 56.506 80.179 15.360 1.00 45.79 252 ASP A CA 1
ATOM 1926 C C . ASP A 1 252 ? 58.017 80.067 15.385 1.00 38.63 252 ASP A C 1
ATOM 1927 O O . ASP A 1 252 ? 58.664 80.550 16.305 1.00 29.09 252 ASP A O 1
ATOM 1932 N N . TYR A 1 253 ? 58.593 79.402 14.395 1.00 51.11 253 TYR A N 1
ATOM 1933 C CA . TYR A 1 253 ? 60.044 79.256 14.376 1.00 55.83 253 TYR A CA 1
ATOM 1934 C C . TYR A 1 253 ? 60.775 80.566 14.060 1.00 53.18 253 TYR A C 1
ATOM 1935 O O . TYR A 1 253 ? 62.004 80.605 14.082 1.00 52.47 253 TYR A O 1
ATOM 1944 N N . ASP A 1 254 ? 60.025 81.631 13.776 1.00 52.26 254 ASP A N 1
ATOM 1945 C CA . ASP A 1 254 ? 60.635 82.899 13.365 1.00 52.96 254 ASP A CA 1
ATOM 1946 C C . ASP A 1 254 ? 61.035 83.817 14.529 1.00 53.15 254 ASP A C 1
ATOM 1947 O O . ASP A 1 254 ? 62.020 84.552 14.430 1.00 53.73 254 ASP A O 1
ATOM 1952 N N . ILE A 1 255 ? 60.266 83.779 15.617 1.00 45.97 255 ILE A N 1
ATOM 1953 C CA . ILE A 1 255 ? 60.524 84.595 16.809 1.00 32.67 255 ILE A CA 1
ATOM 1954 C C . ILE A 1 255 ? 62.021 84.670 17.159 1.00 30.52 255 ILE A C 1
ATOM 1955 O O . ILE A 1 255 ? 62.717 83.660 17.131 1.00 33.99 255 ILE A O 1
ATOM 1960 N N . GLN A 1 256 ? 62.530 85.855 17.483 1.00 26.04 256 GLN A N 1
ATOM 1961 C CA . GLN A 1 256 ? 63.900 85.945 17.997 1.00 19.37 256 GLN A CA 1
ATOM 1962 C C . GLN A 1 256 ? 63.891 85.893 19.529 1.00 24.48 256 GLN A C 1
ATOM 1963 O O . GLN A 1 256 ? 63.276 86.736 20.186 1.00 23.81 256 GLN A O 1
ATOM 1965 N N . LEU A 1 257 ? 64.530 84.872 20.090 1.00 27.06 257 LEU A N 1
ATOM 1966 C CA . LEU A 1 257 ? 64.617 84.721 21.539 1.00 22.51 257 LEU A CA 1
ATOM 1967 C C . LEU A 1 257 ? 66.033 84.953 21.985 1.00 19.02 257 LEU A C 1
ATOM 1968 O O . LEU A 1 257 ? 66.971 84.771 21.219 1.00 16.02 257 LEU A O 1
ATOM 1973 N N . ASP A 1 258 ? 66.163 85.317 23.252 1.00 16.11 258 ASP A N 1
ATOM 1974 C CA . ASP A 1 258 ? 67.430 85.506 23.913 1.00 16.90 258 ASP A CA 1
ATOM 1975 C C . ASP A 1 258 ? 67.422 84.574 25.117 1.00 15.58 258 ASP A C 1
ATOM 1976 O O . ASP A 1 258 ? 66.919 84.936 26.181 1.00 16.97 258 ASP A O 1
ATOM 1981 N N . ILE A 1 259 ? 67.962 83.370 24.944 1.00 17.45 259 ILE A N 1
ATOM 1982 C CA . ILE A 1 259 ? 67.989 82.372 26.012 1.00 13.12 259 ILE A CA 1
ATOM 1983 C C . ILE A 1 259 ? 69.414 81.874 26.236 1.00 19.15 259 ILE A C 1
ATOM 1984 O O . ILE A 1 259 ? 70.067 81.395 25.305 1.00 17.98 259 ILE A O 1
ATOM 1989 N N . SER A 1 260 ? 69.902 82.026 27.468 1.00 21.23 260 SER A N 1
ATOM 1990 C CA . SER A 1 260 ? 71.250 81.613 27.850 1.00 22.68 260 SER A CA 1
ATOM 1991 C C . SER A 1 260 ? 71.189 80.726 29.079 1.00 22.00 260 SER A C 1
ATOM 1992 O O . SER A 1 260 ? 70.317 80.895 29.930 1.00 15.67 260 SER A O 1
ATOM 1995 N N . GLY A 1 261 ? 72.139 79.804 29.177 1.00 19.93 261 GLY A N 1
ATOM 1996 C CA . GLY A 1 261 ? 72.350 79.056 30.395 1.00 10.94 261 GLY A CA 1
ATOM 1997 C C . GLY A 1 261 ? 73.817 78.740 30.519 1.00 13.47 261 GLY A C 1
ATOM 1998 O O . GLY A 1 261 ? 74.547 78.643 29.527 1.00 17.91 261 GLY A O 1
ATOM 1999 N N . PHE A 1 262 ? 74.267 78.605 31.750 1.00 12.03 262 PHE A N 1
ATOM 2000 C CA . PHE A 1 262 ? 75.637 78.208 31.989 1.00 20.16 262 PHE A CA 1
ATOM 2001 C C . PHE A 1 262 ? 75.715 77.431 33.292 1.00 15.70 262 PHE A C 1
ATOM 2002 O O . PHE A 1 262 ? 74.753 77.404 34.059 1.00 14.28 262 PHE A O 1
ATOM 2010 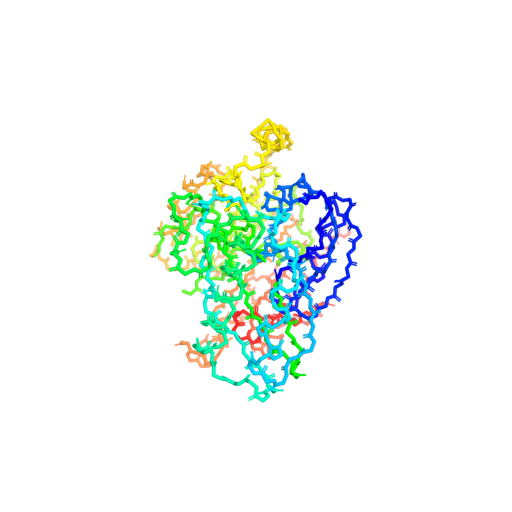N N . ASP A 1 263 ? 76.858 76.793 33.507 1.00 13.37 263 ASP A N 1
ATOM 2011 C CA . ASP A 1 263 ? 77.097 75.893 34.634 1.00 16.56 263 ASP A CA 1
ATOM 2012 C C . ASP A 1 263 ? 78.607 75.802 34.810 1.00 12.84 263 ASP A C 1
ATOM 2013 O O . ASP A 1 263 ? 79.346 75.793 33.822 1.00 10.37 263 ASP A O 1
ATOM 2018 N N . PHE A 1 264 ? 79.086 75.755 36.047 1.00 11.26 264 PHE A N 1
ATOM 2019 C CA . PHE A 1 264 ? 80.523 75.704 36.241 1.00 16.83 264 PHE A CA 1
ATOM 2020 C C . PHE A 1 264 ? 81.082 74.297 36.030 1.00 17.42 264 PHE A C 1
ATOM 2021 O O . PHE A 1 264 ? 82.277 74.089 36.195 1.00 20.75 264 PHE A O 1
ATOM 2029 N N . ASP A 1 265 ? 80.218 73.339 35.678 1.00 15.18 265 ASP A N 1
ATOM 2030 C CA . ASP A 1 265 ? 80.662 71.957 35.399 1.00 24.36 265 ASP A CA 1
ATOM 2031 C C . ASP A 1 265 ? 80.617 71.662 33.892 1.00 21.29 265 ASP A C 1
ATOM 2032 O O . ASP A 1 265 ? 79.536 71.567 33.282 1.00 15.80 265 ASP A O 1
ATOM 2037 N N . GLY A 1 266 ? 81.791 71.555 33.285 1.00 17.17 266 GLY A N 1
ATOM 2038 C CA . GLY A 1 266 ? 81.881 71.264 31.864 1.00 20.25 266 GLY A CA 1
ATOM 2039 C C . GLY A 1 266 ? 81.117 70.016 31.441 1.00 21.75 266 GLY A C 1
ATOM 2040 O O . GLY A 1 266 ? 80.556 69.962 30.336 1.00 18.50 266 GLY A O 1
ATOM 2041 N N . ARG A 1 267 ? 81.093 68.998 32.296 1.00 20.20 267 ARG A N 1
ATOM 2042 C CA . ARG A 1 267 ? 80.385 67.772 31.931 1.00 23.41 267 ARG A CA 1
ATOM 2043 C C . ARG A 1 267 ? 78.892 68.061 31.702 1.00 23.15 267 ARG A C 1
ATOM 2044 O O . ARG A 1 267 ? 78.272 67.501 30.794 1.00 18.45 267 ARG A O 1
ATOM 2057 N N . VAL A 1 269 ? 77.574 71.021 30.789 1.00 16.74 269 VAL A N 1
ATOM 2058 C CA . VAL A 1 269 ? 77.400 71.839 29.599 1.00 19.78 269 VAL A CA 1
ATOM 2059 C C . VAL A 1 269 ? 77.409 70.970 28.369 1.00 18.75 269 VAL A C 1
ATOM 2060 O O . VAL A 1 269 ? 76.639 71.195 27.426 1.00 14.92 269 VAL A O 1
ATOM 2064 N N . GLU A 1 270 ? 78.266 69.952 28.398 1.00 14.81 270 GLU A N 1
ATOM 2065 C CA . GLU A 1 270 ? 78.375 69.007 27.292 1.00 17.11 270 GLU A CA 1
ATOM 2066 C C . GLU A 1 270 ? 77.048 68.239 27.086 1.00 12.97 270 GLU A C 1
ATOM 2067 O O . GLU A 1 270 ? 76.536 68.127 25.962 1.00 14.09 270 GLU A O 1
ATOM 2073 N N . ILE A 1 271 ? 76.459 67.786 28.185 1.00 14.44 271 ILE A N 1
ATOM 2074 C CA . ILE A 1 271 ? 75.141 67.159 28.156 1.00 17.62 271 ILE A CA 1
ATOM 2075 C C . ILE A 1 271 ? 74.054 68.092 27.637 1.00 21.09 271 ILE A C 1
ATOM 2076 O O . ILE A 1 271 ? 73.224 67.690 26.816 1.00 21.71 271 ILE A O 1
ATOM 2081 N N . ALA A 1 272 ? 74.064 69.334 28.119 1.00 23.86 272 ALA A N 1
ATOM 2082 C CA . ALA A 1 272 ? 73.057 70.332 27.744 1.00 19.39 272 ALA A CA 1
ATOM 2083 C C . ALA A 1 272 ? 73.102 70.684 26.255 1.00 16.56 272 ALA A C 1
ATOM 2084 O O . ALA A 1 272 ? 72.075 70.911 25.611 1.00 20.09 272 ALA A O 1
ATOM 2086 N N . ARG A 1 273 ? 74.309 70.790 25.718 1.00 11.77 273 ARG A N 1
ATOM 2087 C CA . ARG A 1 273 ? 74.483 71.087 24.314 1.00 16.23 273 ARG A CA 1
ATOM 2088 C C . ARG A 1 273 ? 73.912 69.960 23.444 1.00 13.10 273 ARG A C 1
ATOM 2089 O O . ARG A 1 273 ? 73.222 70.200 22.452 1.00 14.25 273 ARG A O 1
ATOM 2095 N N . LYS A 1 274 ? 74.227 68.727 23.806 1.00 19.16 274 LYS A N 1
ATOM 2096 C CA . LYS A 1 274 ? 73.662 67.571 23.109 1.00 15.13 274 LYS A CA 1
ATOM 2097 C C . LYS A 1 274 ? 72.131 67.547 23.196 1.00 15.61 274 LYS A C 1
ATOM 2098 O O . LYS A 1 274 ? 71.440 67.294 22.209 1.00 18.26 274 LYS A O 1
ATOM 2102 N N . ASN A 1 275 ? 71.594 67.795 24.383 1.00 17.98 275 ASN A N 1
ATOM 2103 C CA . ASN A 1 275 ? 70.152 67.865 24.528 1.00 19.08 275 ASN A CA 1
ATOM 2104 C C . ASN A 1 275 ? 69.512 68.953 23.661 1.00 23.03 275 ASN A C 1
ATOM 2105 O O . ASN A 1 275 ? 68.439 68.737 23.085 1.00 21.68 275 ASN A O 1
ATOM 2110 N N . ALA A 1 276 ? 70.150 70.124 23.594 1.00 17.70 276 ALA A N 1
ATOM 2111 C CA . ALA A 1 276 ? 69.598 71.248 22.830 1.00 18.91 276 ALA A CA 1
ATOM 2112 C C . ALA A 1 276 ? 69.596 70.845 21.357 1.00 14.96 276 ALA A C 1
ATOM 2113 O O . ALA A 1 276 ? 68.643 71.075 20.620 1.00 17.07 276 ALA A O 1
ATOM 2115 N N . ARG A 1 277 ? 70.695 70.233 20.948 1.00 18.93 277 ARG A N 1
ATOM 2116 C CA . ARG A 1 277 ? 70.856 69.777 19.584 1.00 16.52 277 ARG A CA 1
ATOM 2117 C C . ARG A 1 277 ? 69.801 68.712 19.233 1.00 24.39 277 ARG A C 1
ATOM 2118 O O . ARG A 1 277 ? 69.324 68.639 18.108 1.00 24.56 277 ARG A O 1
ATOM 2126 N N . GLU A 1 278 ? 69.420 67.905 20.215 1.00 28.82 278 GLU A N 1
ATOM 2127 C CA . GLU A 1 278 ? 68.418 66.858 19.990 1.00 28.98 278 GLU A CA 1
ATOM 2128 C C . GLU A 1 278 ? 67.022 67.405 19.621 1.00 25.38 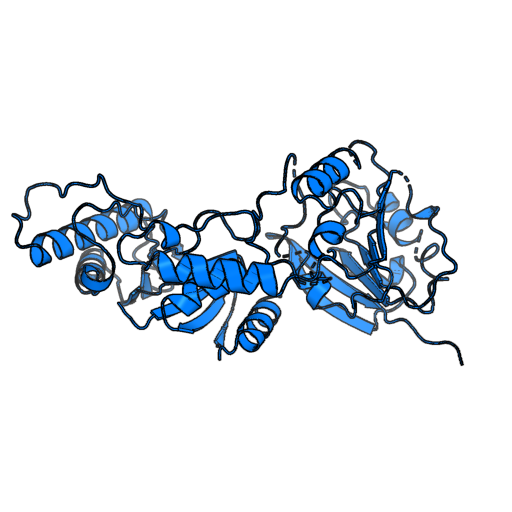278 GLU A C 1
ATOM 2129 O O . GLU A 1 278 ? 66.302 66.802 18.816 1.00 25.69 278 GLU A O 1
ATOM 2135 N N . VAL A 1 279 ? 66.636 68.545 20.193 1.00 20.96 279 VAL A N 1
ATOM 2136 C CA . VAL A 1 279 ? 65.384 69.212 19.788 1.00 25.41 279 VAL A CA 1
ATOM 2137 C C . VAL A 1 279 ? 65.552 70.206 18.642 1.00 25.55 279 VAL A C 1
ATOM 2138 O O . VAL A 1 279 ? 64.604 70.906 18.293 1.00 33.34 279 VAL A O 1
ATOM 2142 N N . GLY A 1 280 ? 66.754 70.286 18.079 1.00 21.57 280 GLY A N 1
ATOM 2143 C CA . GLY A 1 280 ? 67.041 71.214 16.988 1.00 24.14 280 GLY A CA 1
ATOM 2144 C C . GLY A 1 280 ? 67.115 72.679 17.384 1.00 27.07 280 GLY A C 1
ATOM 2145 O O . GLY A 1 280 ? 66.793 73.565 16.589 1.00 24.17 280 GLY A O 1
ATOM 2146 N N . LEU A 1 281 ? 67.558 72.939 18.610 1.00 29.10 281 LEU A N 1
ATOM 2147 C CA . LEU A 1 281 ? 67.571 74.299 19.142 1.00 21.21 281 LEU A CA 1
ATOM 2148 C C . LEU A 1 281 ? 68.990 74.787 19.383 1.00 21.65 281 LEU A C 1
ATOM 2149 O O . LEU A 1 281 ? 69.211 75.694 20.180 1.00 24.91 281 LEU A O 1
ATOM 2154 N N . GLU A 1 282 ? 69.943 74.181 18.683 1.00 23.30 282 GLU A N 1
ATOM 2155 C CA . GLU A 1 282 ? 71.360 74.425 18.920 1.00 24.60 282 GLU A CA 1
ATOM 2156 C C . GLU A 1 282 ? 71.777 75.858 18.601 1.00 24.29 282 GLU A C 1
ATOM 2157 O O . GLU A 1 282 ? 72.749 76.366 19.161 1.00 27.74 282 GLU A O 1
ATOM 2163 N N . ASP A 1 283 ? 71.033 76.506 17.714 1.00 27.52 283 ASP A N 1
ATOM 2164 C CA . ASP A 1 283 ? 71.306 77.903 17.352 1.00 24.65 283 ASP A CA 1
ATOM 2165 C C . ASP A 1 283 ? 70.363 78.869 18.081 1.00 24.94 283 ASP A C 1
ATOM 2166 O O . ASP A 1 283 ? 70.375 80.079 17.828 1.00 27.04 283 ASP A O 1
ATOM 2171 N N . VAL A 1 284 ? 69.556 78.331 18.990 1.00 16.95 284 VAL A N 1
ATOM 2172 C CA . VAL A 1 284 ? 68.602 79.134 19.739 1.00 19.25 284 VAL A CA 1
ATOM 2173 C C . VAL A 1 284 ? 69.034 79.283 21.197 1.00 25.31 284 VAL A C 1
ATOM 2174 O O . VAL A 1 284 ? 68.979 80.372 21.744 1.00 29.57 284 VAL A O 1
ATOM 2178 N N . VAL A 1 285 ? 69.483 78.203 21.830 1.00 23.56 285 VAL A N 1
ATOM 2179 C CA . VAL A 1 285 ? 69.895 78.310 23.233 1.00 23.56 285 VAL A CA 1
ATOM 2180 C C . VAL A 1 285 ? 71.411 78.493 23.365 1.00 22.32 285 VAL A C 1
ATOM 2181 O O . VAL A 1 285 ? 72.197 77.750 22.793 1.00 27.85 285 VAL A O 1
ATOM 2185 N N . LYS A 1 286 ? 71.817 79.512 24.106 1.00 15.55 286 LYS A N 1
ATOM 2186 C CA . LYS A 1 286 ? 73.224 79.797 24.266 1.00 14.66 286 LYS A CA 1
ATOM 2187 C C . LYS A 1 286 ? 73.773 79.183 25.544 1.00 19.24 286 LYS A C 1
ATOM 2188 O O . LYS A 1 286 ? 73.462 79.630 26.643 1.00 26.07 286 LYS A O 1
ATOM 2194 N N . LEU A 1 287 ? 74.604 78.160 25.389 1.00 14.34 287 LEU A N 1
ATOM 2195 C CA . LEU A 1 287 ? 75.052 77.372 26.535 1.00 18.09 287 LEU A CA 1
ATOM 2196 C C . LEU A 1 287 ? 76.568 77.419 26.658 1.00 19.78 287 LEU A C 1
ATOM 2197 O O . LEU A 1 287 ? 77.282 77.319 25.658 1.00 24.03 287 LEU A O 1
ATOM 2202 N N . LYS A 1 288 ? 77.059 77.573 27.883 1.00 16.66 288 LYS A N 1
ATOM 2203 C CA . LYS A 1 288 ? 78.491 77.591 28.086 1.00 15.92 288 LYS A CA 1
ATOM 2204 C C . LYS A 1 288 ? 78.854 77.220 29.504 1.00 18.70 288 LYS A C 1
ATOM 2205 O O . LYS A 1 288 ? 78.005 77.249 30.417 1.00 12.73 288 LYS A O 1
ATOM 2211 N N . GLN A 1 289 ? 80.125 76.873 29.677 1.00 15.18 289 GLN A N 1
ATOM 2212 C CA . GLN A 1 289 ? 80.686 76.626 30.988 1.00 14.36 289 GLN A CA 1
ATOM 2213 C C . GLN A 1 289 ? 81.157 77.952 31.548 1.00 19.20 289 GLN A C 1
ATOM 2214 O O . GLN A 1 289 ? 81.995 78.630 30.934 1.00 12.91 289 GLN A O 1
ATOM 2228 N N . ARG A 1 291 ? 81.304 79.978 35.826 1.00 14.72 291 ARG A N 1
ATOM 2229 C CA . ARG A 1 291 ? 80.832 80.170 37.209 1.00 19.62 291 ARG A CA 1
ATOM 2230 C C . ARG A 1 291 ? 79.794 81.279 37.224 1.00 20.28 291 ARG A C 1
ATOM 2231 O O . ARG A 1 291 ? 79.978 82.306 36.559 1.00 12.61 291 ARG A O 1
ATOM 2239 N N . LEU A 1 292 ? 78.702 81.095 37.963 1.00 11.33 292 LEU A N 1
ATOM 2240 C CA . LEU A 1 292 ? 77.675 82.139 37.966 1.00 11.12 292 LEU A CA 1
ATOM 2241 C C . LEU A 1 292 ? 78.185 83.436 38.596 1.00 16.00 292 LEU A C 1
ATOM 2242 O O . LEU A 1 292 ? 77.641 84.519 38.355 1.00 15.91 292 LEU A O 1
ATOM 2247 N N . GLN A 1 293 ? 79.214 83.320 39.427 1.00 12.73 293 GLN A N 1
ATOM 2248 C CA . GLN A 1 293 ? 79.777 84.494 40.113 1.00 11.47 293 GLN A CA 1
ATOM 2249 C C . GLN A 1 293 ? 80.391 85.504 39.139 1.00 22.09 293 GLN A C 1
ATOM 2250 O O . GLN A 1 293 ? 80.593 86.673 39.480 1.00 20.12 293 GLN A O 1
ATOM 2256 N N . ASP A 1 294 ? 80.680 85.038 37.926 1.00 22.85 294 ASP A N 1
ATOM 2257 C CA . ASP A 1 294 ? 81.251 85.885 36.892 1.00 15.11 294 ASP A CA 1
ATOM 2258 C C . ASP A 1 294 ? 80.208 86.489 35.933 1.00 18.72 294 ASP A C 1
ATOM 2259 O O . ASP A 1 294 ? 80.573 87.217 35.006 1.00 18.26 294 ASP A O 1
ATOM 2264 N N . PHE A 1 295 ? 78.929 86.190 36.151 1.00 11.79 295 PHE A N 1
ATOM 2265 C CA . PHE A 1 295 ? 77.893 86.685 35.261 1.00 14.06 295 PHE A CA 1
ATOM 2266 C C . PHE A 1 295 ? 77.686 88.182 35.399 1.00 12.02 295 PHE A C 1
ATOM 2267 O O . PHE A 1 295 ? 77.469 88.690 36.503 1.00 14.26 295 PHE A O 1
ATOM 2275 N N . LYS A 1 296 ? 77.729 88.876 34.272 1.00 13.72 296 LYS A N 1
ATOM 2276 C CA . LYS A 1 296 ? 77.439 90.302 34.234 1.00 12.77 296 LYS A CA 1
ATOM 2277 C C . LYS A 1 296 ? 76.682 90.579 32.946 1.00 14.03 296 LYS A C 1
ATOM 2278 O O . LYS A 1 296 ? 76.976 89.971 31.927 1.00 20.08 296 LYS A O 1
ATOM 2284 N N . THR A 1 297 ? 75.710 91.495 32.992 1.00 14.83 297 THR A N 1
ATOM 2285 C CA . THR A 1 297 ? 74.978 91.911 31.796 1.00 13.56 297 THR A CA 1
ATOM 2286 C C . THR A 1 297 ? 74.576 93.381 31.889 1.00 20.87 297 THR A C 1
ATOM 2287 O O . THR A 1 297 ? 74.437 93.932 32.978 1.00 16.33 297 THR A O 1
ATOM 2291 N N . ASN A 1 298 ? 74.378 94.014 30.742 1.00 18.73 298 ASN A N 1
ATOM 2292 C CA . ASN A 1 298 ? 73.893 95.385 30.739 1.00 21.32 298 ASN A CA 1
ATOM 2293 C C . ASN A 1 298 ? 72.515 95.401 30.132 1.00 18.80 298 ASN A C 1
ATOM 2294 O O . ASN A 1 298 ? 71.932 96.460 29.943 1.00 17.95 298 ASN A O 1
ATOM 2299 N N . LYS A 1 299 ? 72.008 94.212 29.806 1.00 11.67 299 LYS A N 1
ATOM 2300 C CA . LYS A 1 299 ? 70.634 94.071 29.341 1.00 15.49 299 LYS A CA 1
ATOM 2301 C C . LYS A 1 299 ? 69.657 94.294 30.500 1.00 19.08 299 LYS A C 1
ATOM 2302 O O . LYS A 1 299 ? 69.913 93.880 31.629 1.00 16.25 299 LYS A O 1
ATOM 2308 N N . ILE A 1 300 ? 68.523 94.925 30.221 1.00 9.76 300 ILE A N 1
ATOM 2309 C CA . ILE A 1 300 ? 67.549 95.155 31.280 1.00 12.79 300 ILE A CA 1
ATOM 2310 C C . ILE A 1 300 ? 66.347 94.227 31.119 1.00 13.32 300 ILE A C 1
ATOM 2311 O O . ILE A 1 300 ? 66.144 93.637 30.050 1.00 17.80 300 ILE A O 1
ATOM 2316 N N . ASN A 1 301 ? 65.572 94.104 32.193 1.00 15.07 301 ASN A N 1
ATOM 2317 C CA . ASN A 1 301 ? 64.254 93.495 32.141 1.00 12.65 301 ASN A CA 1
ATOM 2318 C C . ASN A 1 301 ? 64.261 92.037 31.701 1.00 14.98 301 ASN A C 1
ATOM 2319 O O . ASN A 1 301 ? 63.380 91.600 30.960 1.00 20.54 301 ASN A O 1
ATOM 2324 N N . GLY A 1 302 ? 65.260 91.289 32.164 1.00 16.01 302 GLY A N 1
ATOM 2325 C CA . GLY A 1 302 ? 65.355 89.866 31.872 1.00 14.88 302 GLY A CA 1
ATOM 2326 C C . GLY A 1 302 ? 64.679 89.011 32.931 1.00 17.05 302 GLY A C 1
ATOM 2327 O O . GLY A 1 302 ? 64.104 89.524 33.898 1.00 15.60 302 GLY A O 1
ATOM 2328 N N . VAL A 1 303 ? 64.725 87.696 32.738 1.00 15.46 303 VAL A N 1
ATOM 2329 C CA . VAL A 1 303 ? 64.255 86.794 33.762 1.00 14.27 303 VAL A CA 1
ATOM 2330 C C . VAL A 1 303 ? 65.343 85.781 34.023 1.00 13.61 303 VAL A C 1
ATOM 2331 O O . VAL A 1 303 ? 65.878 85.173 33.091 1.00 15.73 303 VAL A O 1
ATOM 2335 N N . LEU A 1 304 ? 65.683 85.618 35.295 1.00 13.51 304 LEU A N 1
ATOM 2336 C CA . LEU A 1 304 ? 66.680 84.645 35.704 1.00 11.20 304 LEU A CA 1
ATOM 2337 C C . LEU A 1 304 ? 65.975 83.546 36.485 1.00 17.71 304 LEU A C 1
ATOM 2338 O O . LEU A 1 304 ? 65.206 83.827 37.408 1.00 16.24 304 LEU A O 1
ATOM 2343 N N . ILE A 1 305 ? 66.222 82.294 36.103 1.00 14.24 305 ILE A N 1
ATOM 2344 C CA . ILE A 1 305 ? 65.646 81.156 36.813 1.00 12.93 305 ILE A CA 1
ATOM 2345 C C . ILE A 1 305 ? 66.724 80.134 37.127 1.00 11.69 305 ILE A C 1
ATOM 2346 O O . ILE A 1 305 ? 67.465 79.691 36.237 1.00 16.93 305 ILE A O 1
ATOM 2351 N N . SER A 1 306 ? 66.796 79.753 38.392 1.00 11.59 306 SER A N 1
ATOM 2352 C CA . SER A 1 306 ? 67.865 78.901 38.870 1.00 15.23 306 SER A CA 1
ATOM 2353 C C . SER A 1 306 ? 67.390 77.816 39.837 1.00 18.30 306 SER A C 1
ATOM 2354 O O . SER A 1 306 ? 66.661 78.105 40.790 1.00 15.34 306 SER A O 1
ATOM 2357 N N . ASN A 1 307 ? 67.849 76.581 39.609 1.00 16.40 307 ASN A N 1
ATOM 2358 C CA . ASN A 1 307 ? 67.663 75.453 40.534 1.00 11.91 307 ASN A CA 1
ATOM 2359 C C . ASN A 1 307 ? 69.036 75.123 41.114 1.00 17.14 307 ASN A C 1
ATOM 2360 O O . ASN A 1 307 ? 69.682 74.187 40.650 1.00 14.68 307 ASN A O 1
ATOM 2365 N N . PRO A 1 308 ? 69.517 75.920 42.094 1.00 14.00 308 PRO A N 1
ATOM 2366 C CA . PRO A 1 308 ? 70.912 75.771 42.536 1.00 15.41 308 PRO A CA 1
ATOM 2367 C C . PRO A 1 308 ? 71.120 74.546 43.427 1.00 16.81 308 PRO A C 1
ATOM 2368 O O . PRO A 1 308 ? 70.139 73.903 43.801 1.00 18.83 308 PRO A O 1
ATOM 2372 N N . PRO A 1 309 ? 72.382 74.215 43.739 1.00 17.75 309 PRO A N 1
ATOM 2373 C CA . PRO A 1 309 ? 72.651 73.142 44.706 1.00 16.03 309 PRO A CA 1
ATOM 2374 C C . PRO A 1 309 ? 71.804 73.320 45.970 1.00 19.69 309 PRO A C 1
ATOM 2375 O O . PRO A 1 309 ? 71.700 74.408 46.536 1.00 10.88 309 PRO A O 1
ATOM 2379 N N . TYR A 1 310 ? 71.192 72.229 46.398 1.00 19.59 310 TYR A N 1
ATOM 2380 C CA . TYR A 1 310 ? 70.332 72.227 47.562 1.00 15.11 310 TYR A CA 1
ATOM 2381 C C . TYR A 1 310 ? 71.155 72.079 48.842 1.00 15.67 310 TYR A C 1
ATOM 2382 O O . TYR A 1 310 ? 72.269 71.566 48.818 1.00 14.27 310 TYR A O 1
ATOM 2391 N N . GLY A 1 311 ? 70.577 72.483 49.963 1.00 17.33 311 GLY A N 1
ATOM 2392 C CA . GLY A 1 311 ? 71.247 72.325 51.238 1.00 19.81 311 GLY A CA 1
ATOM 2393 C C . GLY A 1 311 ? 71.060 70.946 51.846 1.00 18.30 311 GLY A C 1
ATOM 2394 O O . GLY A 1 311 ? 70.143 70.207 51.475 1.00 22.08 311 GLY A O 1
ATOM 2395 N N . GLU A 1 312 ? 71.946 70.592 52.775 1.00 23.61 312 GLU A N 1
ATOM 2396 C CA . GLU A 1 312 ? 71.809 69.361 53.544 1.00 26.37 312 GLU A CA 1
ATOM 2397 C C . GLU A 1 312 ? 71.887 68.115 52.661 1.00 22.35 312 GLU A C 1
ATOM 2398 O O . GLU A 1 312 ? 71.409 67.048 53.041 1.00 22.85 312 GLU A O 1
ATOM 2404 N N . ARG A 1 313 ? 72.516 68.257 51.493 1.00 22.80 313 ARG A N 1
ATOM 2405 C CA . ARG A 1 313 ? 72.739 67.126 50.586 1.00 24.13 313 ARG A CA 1
ATOM 2406 C C . ARG A 1 313 ? 74.231 66.983 50.195 1.00 25.29 313 ARG A C 1
ATOM 2407 O O . ARG A 1 313 ? 75.086 66.768 51.058 1.00 20.15 313 ARG A O 1
ATOM 2415 N N . LEU A 1 314 ? 74.550 67.122 48.910 1.00 21.83 314 LEU A N 1
ATOM 2416 C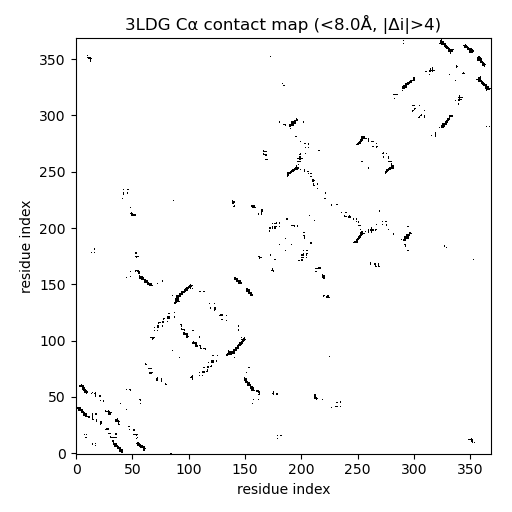 CA . LEU A 1 314 ? 75.926 66.913 48.422 1.00 18.48 314 LEU A CA 1
ATOM 2417 C C . LEU A 1 314 ? 76.985 67.895 48.934 1.00 26.36 314 LEU A C 1
ATOM 2418 O O . LEU A 1 314 ? 78.149 67.525 49.112 1.00 27.17 314 LEU A O 1
ATOM 2423 N N . LEU A 1 315 ? 76.575 69.141 49.167 1.00 24.19 315 LEU A N 1
ATOM 2424 C CA . LEU A 1 315 ? 77.494 70.218 49.503 1.00 28.00 315 LEU A CA 1
ATOM 2425 C C . LEU A 1 315 ? 77.415 70.552 50.992 1.00 31.69 315 LEU A C 1
ATOM 2426 O O . LEU A 1 315 ? 76.318 70.644 51.556 1.00 26.65 315 LEU A O 1
ATOM 2431 N N . ASP A 1 316 ? 78.566 70.730 51.638 1.00 35.48 316 ASP A N 1
ATOM 2432 C CA . ASP A 1 316 ? 78.573 71.086 53.060 1.00 37.58 316 ASP A CA 1
ATOM 2433 C C . ASP A 1 316 ? 77.916 72.437 53.310 1.00 27.70 316 ASP A C 1
ATOM 2434 O O . ASP A 1 316 ? 77.829 73.277 52.419 1.00 23.52 316 ASP A O 1
ATOM 2439 N N . ASP A 1 317 ? 77.465 72.645 54.540 1.00 26.20 317 ASP A N 1
ATOM 2440 C CA . ASP A 1 317 ? 76.700 73.832 54.880 1.00 29.42 317 ASP A CA 1
ATOM 2441 C C . ASP A 1 317 ? 77.456 75.111 54.550 1.00 29.32 317 ASP A C 1
ATOM 2442 O O . ASP A 1 317 ? 76.910 76.009 53.912 1.00 29.00 317 ASP A O 1
ATOM 2447 N N . LYS A 1 318 ? 78.711 75.185 54.986 1.00 27.14 318 LYS A N 1
ATOM 2448 C CA . LYS A 1 318 ? 79.518 76.379 54.771 1.00 33.92 318 LYS A CA 1
ATOM 2449 C C . LYS A 1 318 ? 79.604 76.751 53.286 1.00 27.55 318 LYS A C 1
ATOM 2450 O O . LYS A 1 318 ? 79.589 77.931 52.923 1.00 26.89 318 LYS A O 1
ATOM 2456 N N . ALA A 1 319 ? 79.712 75.742 52.426 1.00 28.37 319 ALA A N 1
ATOM 2457 C CA . ALA A 1 319 ? 79.831 76.014 51.004 1.00 24.24 319 ALA A CA 1
ATOM 2458 C C . ALA A 1 319 ? 78.492 76.404 50.399 1.00 17.37 319 ALA A C 1
ATOM 2459 O O . ALA A 1 319 ? 78.430 77.254 49.523 1.00 17.40 319 ALA A O 1
ATOM 2461 N N . VAL A 1 320 ? 77.416 75.770 50.849 1.00 21.26 320 VAL A N 1
ATOM 2462 C CA . VAL A 1 320 ? 76.098 76.127 50.353 1.00 15.41 320 VAL A CA 1
ATOM 2463 C C . VAL A 1 320 ? 75.786 77.576 50.733 1.00 20.83 320 VAL A C 1
ATOM 2464 O O . VAL A 1 320 ? 75.255 78.338 49.923 1.00 17.67 320 VAL A O 1
ATOM 2468 N N . ASP A 1 321 ? 76.144 77.962 51.954 1.00 22.36 321 ASP A N 1
ATOM 2469 C CA . ASP A 1 321 ? 75.856 79.317 52.425 1.00 18.79 321 ASP A CA 1
ATOM 2470 C C . ASP A 1 321 ? 76.666 80.349 51.659 1.00 15.61 321 ASP A C 1
ATOM 2471 O O . ASP A 1 321 ? 76.147 81.405 51.275 1.00 17.02 321 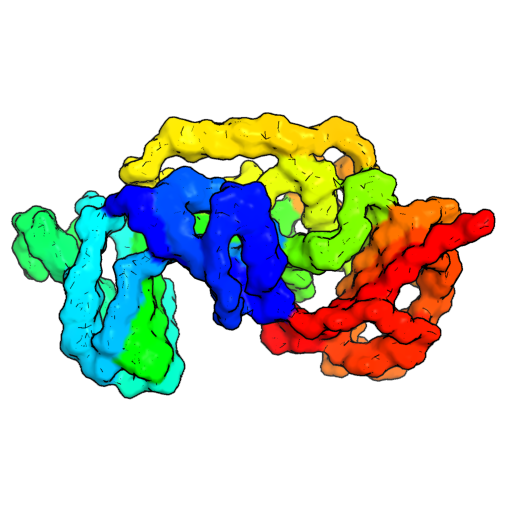ASP A O 1
ATOM 2476 N N . ILE A 1 322 ? 77.939 80.041 51.416 1.00 18.29 322 ILE A N 1
ATOM 2477 C CA . ILE A 1 322 ? 78.769 80.907 50.590 1.00 16.40 322 ILE A CA 1
ATOM 2478 C C . ILE A 1 322 ? 78.195 81.041 49.174 1.00 21.20 322 ILE A C 1
ATOM 2479 O O . ILE A 1 322 ? 78.108 82.149 48.629 1.00 19.61 322 ILE A O 1
ATOM 2484 N N . LEU A 1 323 ? 77.788 79.914 48.591 1.00 14.24 323 LEU A N 1
ATOM 2485 C CA . LEU A 1 323 ? 77.216 79.909 47.250 1.00 15.06 323 LEU A CA 1
ATOM 2486 C C . LEU A 1 323 ? 76.014 80.842 47.185 1.00 12.41 323 LEU A C 1
ATOM 2487 O O . LEU A 1 323 ? 75.937 81.725 46.324 1.00 13.01 323 LEU A O 1
ATOM 2492 N N . TYR A 1 324 ? 75.088 80.669 48.119 1.00 13.44 324 TYR A N 1
ATOM 2493 C CA . TYR A 1 324 ? 73.895 81.520 48.174 1.00 11.99 324 TYR A CA 1
ATOM 2494 C C . TYR A 1 324 ? 74.259 83.001 48.412 1.00 15.94 324 TYR A C 1
ATOM 2495 O O . TYR A 1 324 ? 73.624 83.900 47.843 1.00 14.10 324 TYR A O 1
ATOM 2504 N N . ASN A 1 325 ? 75.255 83.246 49.269 1.00 14.72 325 ASN A N 1
ATOM 2505 C CA . ASN A 1 325 ? 75.755 84.598 49.505 1.00 18.92 325 ASN A CA 1
ATOM 2506 C C . ASN A 1 325 ? 76.255 85.221 48.204 1.00 20.22 325 ASN A C 1
ATOM 2507 O O . ASN A 1 325 ? 76.007 86.395 47.920 1.00 18.14 325 ASN A O 1
ATOM 2512 N N . GLU A 1 326 ? 76.992 84.431 47.428 1.00 16.78 326 GLU A N 1
ATOM 2513 C CA . GLU A 1 326 ? 77.585 84.913 46.187 1.00 20.00 326 GLU A CA 1
ATOM 2514 C C . GLU A 1 326 ? 76.534 85.110 45.091 1.00 21.28 326 GLU A C 1
ATOM 2515 O O . GLU A 1 326 ? 76.653 85.989 44.238 1.00 15.86 326 GLU A O 1
ATOM 2529 N N . GLY A 1 328 ? 73.524 86.189 45.640 1.00 13.52 328 GLY A N 1
ATOM 2530 C CA . GLY A 1 328 ? 72.956 87.478 45.978 1.00 16.07 328 GLY A CA 1
ATOM 2531 C C . GLY A 1 328 ? 73.860 88.628 45.549 1.00 13.70 328 GLY A C 1
ATOM 2532 O O . GLY A 1 328 ? 73.421 89.632 45.001 1.00 13.79 328 GLY A O 1
ATOM 2533 N N . GLU A 1 329 ? 75.146 88.483 45.804 1.00 14.39 329 GLU A N 1
ATOM 2534 C CA . GLU A 1 329 ? 76.100 89.509 45.423 1.00 23.56 329 GLU A CA 1
ATOM 2535 C C . GLU A 1 329 ? 76.073 89.684 43.889 1.00 23.77 329 GLU A C 1
ATOM 2536 O O . GLU A 1 329 ? 76.017 90.805 43.364 1.00 18.17 329 GLU A O 1
ATOM 2542 N N . THR A 1 330 ? 76.053 88.566 43.174 1.00 24.26 330 THR A N 1
ATOM 2543 C CA . THR A 1 330 ? 76.108 88.584 41.710 1.00 18.98 330 THR A CA 1
ATOM 2544 C C . THR A 1 330 ? 74.838 89.174 41.088 1.00 16.67 330 THR A C 1
ATOM 2545 O O . THR A 1 330 ? 74.879 89.912 40.105 1.00 14.23 330 THR A O 1
ATOM 2549 N N . PHE A 1 331 ? 73.702 88.849 41.677 1.00 10.05 331 PHE A N 1
ATOM 2550 C CA . PHE A 1 331 ? 72.435 89.159 41.049 1.00 17.85 331 PHE A CA 1
ATOM 2551 C C . PHE A 1 331 ? 71.907 90.515 41.506 1.00 19.70 331 PHE A C 1
ATOM 2552 O O . PHE A 1 331 ? 71.064 91.093 40.847 1.00 14.51 331 PHE A O 1
ATOM 2560 N N . ALA A 1 332 ? 72.404 91.002 42.639 1.00 22.66 332 ALA A N 1
ATOM 2561 C CA . ALA A 1 332 ? 72.016 92.313 43.174 1.00 19.17 332 ALA A CA 1
ATOM 2562 C C . ALA A 1 332 ? 71.875 93.439 42.131 1.00 19.99 332 ALA A C 1
ATOM 2563 O O . ALA A 1 332 ? 70.887 94.178 42.152 1.00 19.91 332 ALA A O 1
ATOM 2565 N N . PRO A 1 333 ? 72.874 93.595 41.245 1.00 17.20 333 PRO A N 1
ATOM 2566 C CA . PRO A 1 333 ? 72.812 94.609 40.189 1.00 29.77 333 PRO A CA 1
ATOM 2567 C C . PRO A 1 333 ? 71.723 94.347 39.132 1.00 21.74 333 PRO A C 1
ATOM 2568 O O . PRO A 1 333 ? 71.513 95.197 38.271 1.00 23.10 333 PRO A O 1
ATOM 2572 N N . LEU A 1 334 ? 71.057 93.199 39.166 1.00 23.08 334 LEU A N 1
ATOM 2573 C CA . LEU A 1 334 ? 70.034 92.914 38.143 1.00 12.93 334 LEU A CA 1
ATOM 2574 C C . LEU A 1 334 ? 68.691 93.499 38.590 1.00 14.10 334 LEU A C 1
ATOM 2575 O O . LEU A 1 334 ? 67.673 92.797 38.620 1.00 16.81 334 LEU A O 1
ATOM 2580 N N . LYS A 1 335 ? 68.714 94.795 38.924 1.00 12.03 335 LYS A N 1
ATOM 2581 C CA . LYS A 1 335 ? 67.569 95.487 39.529 1.00 22.43 335 LYS A CA 1
ATOM 2582 C C . LYS A 1 335 ? 66.294 95.417 38.717 1.00 17.02 335 LYS A C 1
ATOM 2583 O O . LYS A 1 335 ? 65.195 95.417 39.279 1.00 18.53 335 LYS A O 1
ATOM 2589 N N . THR A 1 336 ? 66.441 95.354 37.394 1.00 13.99 336 THR A N 1
ATOM 2590 C CA . THR A 1 336 ? 65.292 95.365 36.494 1.00 14.51 336 THR A CA 1
ATOM 2591 C C . THR A 1 336 ? 64.858 93.946 36.094 1.00 20.53 336 THR A C 1
ATOM 2592 O O . THR A 1 336 ? 63.853 93.790 35.391 1.00 13.84 336 THR A O 1
ATOM 2596 N N . TRP A 1 337 ? 65.625 92.931 36.507 1.00 15.15 337 TRP A N 1
ATOM 2597 C CA . TRP A 1 337 ? 65.288 91.543 36.192 1.00 18.74 337 TRP A CA 1
ATOM 2598 C C . TRP A 1 337 ? 64.427 90.904 37.274 1.00 14.57 337 TRP A C 1
ATOM 2599 O O . TRP A 1 337 ? 64.584 91.204 38.452 1.00 22.48 337 TRP A O 1
ATOM 2610 N N . SER A 1 338 ? 63.541 89.994 36.877 1.00 17.11 338 SER A N 1
ATOM 2611 C CA . SER A 1 338 ? 62.869 89.141 37.849 1.00 16.34 338 SER A CA 1
ATOM 2612 C C . SER A 1 338 ? 63.759 87.935 38.102 1.00 18.38 338 SER A C 1
ATOM 2613 O O . SER A 1 338 ? 64.419 87.457 37.191 1.00 18.14 338 SER A O 1
ATOM 2616 N N . GLN A 1 339 ? 63.805 87.460 39.338 1.00 12.76 339 GLN A N 1
ATOM 2617 C CA . GLN A 1 339 ? 64.617 86.286 39.648 1.00 15.67 339 GLN A CA 1
ATOM 2618 C C . GLN A 1 339 ? 63.775 85.215 40.344 1.00 12.32 339 GLN A C 1
ATOM 2619 O O . GLN A 1 339 ? 62.969 85.531 41.195 1.00 12.33 339 GLN A O 1
ATOM 2625 N N . PHE A 1 340 ? 63.963 83.961 39.944 1.00 13.97 340 PHE A N 1
ATOM 2626 C CA . PHE A 1 340 ? 63.204 82.831 40.472 1.00 14.12 340 PHE A CA 1
ATOM 2627 C C . PHE A 1 340 ? 64.196 81.727 40.879 1.00 17.43 340 PHE A C 1
ATOM 2628 O O . PHE A 1 340 ? 64.936 81.208 40.038 1.00 18.31 340 PHE A O 1
ATOM 2636 N N . ILE A 1 341 ? 64.227 81.407 42.175 1.00 13.62 341 ILE A N 1
ATOM 2637 C CA . ILE A 1 341 ? 65.217 80.491 42.748 1.00 12.72 341 ILE A CA 1
ATOM 2638 C C . ILE A 1 341 ? 64.505 79.363 43.484 1.00 16.90 341 ILE A C 1
ATOM 2639 O O . ILE A 1 341 ? 63.674 79.618 44.370 1.00 13.66 341 ILE A O 1
ATOM 2644 N N . LEU A 1 342 ? 64.843 78.128 43.126 1.00 16.53 342 LEU A N 1
ATOM 2645 C CA . LEU A 1 342 ? 64.241 76.929 43.730 1.00 19.97 342 LEU A CA 1
ATOM 2646 C C . LEU A 1 342 ? 65.279 76.280 44.649 1.00 19.15 342 LEU A C 1
ATOM 2647 O O . LEU A 1 342 ? 66.388 75.941 44.203 1.00 13.68 342 LEU A O 1
ATOM 2652 N N . THR A 1 343 ? 64.929 76.127 45.925 1.00 17.92 343 THR A N 1
ATOM 2653 C CA . THR A 1 343 ? 65.796 75.425 46.881 1.00 19.50 343 THR A CA 1
ATOM 2654 C C . THR A 1 343 ? 65.010 74.865 48.074 1.00 18.76 343 THR A C 1
ATOM 2655 O O . THR A 1 343 ? 63.891 75.279 48.336 1.00 12.51 343 THR A O 1
ATOM 2659 N N . ASN A 1 344 ? 65.607 73.921 48.798 1.00 17.88 344 ASN A N 1
ATOM 2660 C CA . ASN A 1 344 ? 64.966 73.349 49.978 1.00 15.25 344 ASN A CA 1
ATOM 2661 C C . ASN A 1 344 ? 65.359 74.150 51.219 1.00 15.54 344 ASN A C 1
ATOM 2662 O O . ASN A 1 344 ? 64.842 73.905 52.306 1.00 19.61 344 ASN A O 1
ATOM 2667 N N . ASP A 1 345 ? 66.270 75.112 51.053 1.00 14.30 345 ASP A N 1
ATOM 2668 C CA . ASP A 1 345 ? 66.786 75.882 52.194 1.00 21.16 345 ASP A CA 1
ATOM 2669 C C . ASP A 1 345 ? 65.812 76.976 52.615 1.00 23.16 345 ASP A C 1
ATOM 2670 O O . ASP A 1 345 ? 65.688 77.990 51.934 1.00 16.84 345 ASP A O 1
ATOM 2675 N N . THR A 1 346 ? 65.127 76.761 53.736 1.00 24.71 346 THR A N 1
ATOM 2676 C CA . THR A 1 346 ? 64.106 77.691 54.189 1.00 20.89 346 THR A CA 1
ATOM 2677 C C . THR A 1 346 ? 64.708 79.020 54.642 1.00 23.64 346 THR A C 1
ATOM 2678 O O . THR A 1 346 ? 63.986 80.014 54.783 1.00 26.09 346 THR A O 1
ATOM 2682 N N . ASP A 1 347 ? 66.023 79.039 54.867 1.00 17.37 347 ASP A N 1
ATOM 2683 C CA . ASP A 1 347 ? 66.722 80.289 55.173 1.00 23.15 347 ASP A CA 1
ATOM 2684 C C . ASP A 1 347 ? 67.347 80.918 53.934 1.00 23.71 347 ASP A C 1
ATOM 2685 O O . ASP A 1 347 ? 68.234 81.754 54.061 1.00 17.29 347 ASP A O 1
ATOM 2690 N N . PHE A 1 348 ? 66.886 80.536 52.743 1.00 19.76 348 PHE A N 1
ATOM 2691 C CA . PHE A 1 348 ? 67.480 81.084 51.527 1.00 21.92 348 PHE A CA 1
ATOM 2692 C C . PHE A 1 348 ? 67.545 82.601 51.567 1.00 24.58 348 PHE A C 1
ATOM 2693 O O . PHE A 1 348 ? 68.575 83.198 51.246 1.00 19.99 348 PHE A O 1
ATOM 2701 N N . GLU A 1 349 ? 66.432 83.227 51.938 1.00 24.77 349 GLU A N 1
ATOM 2702 C CA . GLU A 1 349 ? 66.334 84.679 51.850 1.00 24.16 349 GLU A CA 1
ATOM 2703 C C . GLU A 1 349 ? 67.415 85.405 52.624 1.00 23.37 349 GLU A C 1
ATOM 2704 O O . GLU A 1 349 ? 68.025 86.336 52.108 1.00 18.99 349 GLU A O 1
ATOM 2710 N N . GLN A 1 350 ? 67.646 84.984 53.860 1.00 24.51 350 GLN A N 1
ATOM 2711 C CA . GLN A 1 350 ? 68.687 85.588 54.672 1.00 24.69 350 GLN A CA 1
ATOM 2712 C C . GLN A 1 350 ? 70.049 85.398 54.007 1.00 19.91 350 GLN A C 1
ATOM 2713 O O . GLN A 1 350 ? 70.837 86.334 53.929 1.00 23.86 350 GLN A O 1
ATOM 2716 N N . LYS A 1 351 ? 70.311 84.189 53.506 1.00 18.78 351 LYS A N 1
ATOM 2717 C CA . LYS A 1 351 ? 71.605 83.895 52.882 1.00 12.41 351 LYS A CA 1
ATOM 2718 C C . LYS A 1 351 ? 71.800 84.663 51.582 1.00 19.45 351 LYS A C 1
ATOM 2719 O O . LYS A 1 351 ? 72.878 85.193 51.323 1.00 22.72 351 LYS A O 1
ATOM 2725 N N . PHE A 1 352 ? 70.739 84.725 50.786 1.00 16.42 352 PHE A N 1
ATOM 2726 C CA . PHE A 1 352 ? 70.735 85.408 49.493 1.00 14.27 352 PHE A CA 1
ATOM 2727 C C . PHE A 1 352 ? 70.867 86.920 49.705 1.00 17.82 352 PHE A C 1
ATOM 2728 O O . PHE A 1 352 ? 71.414 87.617 48.866 1.00 22.22 352 PHE A O 1
ATOM 2736 N N . GLY A 1 353 ? 70.348 87.406 50.835 1.00 14.10 353 GLY A N 1
ATOM 2737 C CA . GLY A 1 353 ? 70.454 88.792 51.237 1.00 14.24 353 GLY A CA 1
ATOM 2738 C C . GLY A 1 353 ? 69.303 89.661 50.775 1.00 22.72 353 GLY A C 1
ATOM 2739 O O . GLY A 1 353 ? 69.371 90.875 50.890 1.00 17.84 353 GLY A O 1
ATOM 2740 N N . ARG A 1 354 ? 68.237 89.041 50.273 1.00 22.01 354 ARG A N 1
ATOM 2741 C CA . ARG A 1 354 ? 67.083 89.784 49.784 1.00 20.94 354 ARG A CA 1
ATOM 2742 C C . ARG A 1 354 ? 65.798 89.055 50.158 1.00 24.47 354 ARG A C 1
ATOM 2743 O O . ARG A 1 354 ? 65.727 87.825 50.064 1.00 20.99 354 ARG A O 1
ATOM 2751 N N . LYS A 1 355 ? 64.780 89.805 50.574 1.00 14.94 355 LYS A N 1
ATOM 2752 C CA . LYS A 1 355 ? 63.486 89.203 50.923 1.00 12.94 355 LYS A CA 1
ATOM 2753 C C . LYS A 1 355 ? 62.676 88.961 49.631 1.00 15.89 355 LYS A C 1
ATOM 2754 O O . LYS A 1 355 ? 62.660 89.806 48.736 1.00 11.25 355 LYS A O 1
ATOM 2760 N N . ALA A 1 356 ? 62.009 87.813 49.542 1.00 13.99 356 ALA A N 1
ATOM 2761 C CA . ALA A 1 356 ? 61.214 87.457 48.361 1.00 16.12 356 ALA A CA 1
ATOM 2762 C C . ALA A 1 356 ? 59.895 88.204 48.277 1.00 17.04 356 ALA A C 1
ATOM 2763 O O . ALA A 1 356 ? 59.271 88.471 49.296 1.00 13.96 356 ALA A O 1
ATOM 2765 N N . ASP A 1 357 ? 59.450 88.488 47.057 1.00 14.10 357 ASP A N 1
ATOM 2766 C CA . ASP A 1 357 ? 58.160 89.151 46.839 1.00 16.61 357 ASP A CA 1
ATOM 2767 C C . ASP A 1 357 ? 57.045 88.127 46.883 1.00 21.21 357 ASP A C 1
ATOM 2768 O O . ASP A 1 357 ? 55.935 88.429 47.314 1.00 15.53 357 ASP A O 1
ATOM 2773 N N . LYS A 1 358 ? 57.349 86.907 46.444 1.00 17.63 358 LYS A N 1
ATOM 2774 C CA . LYS A 1 358 ? 56.408 85.800 46.555 1.00 17.88 358 LYS A CA 1
ATOM 2775 C C . LYS A 1 358 ? 57.184 84.513 46.783 1.00 16.91 358 LYS A C 1
ATOM 2776 O O . LYS A 1 358 ? 58.321 84.361 46.308 1.00 17.63 358 LYS A O 1
ATOM 2782 N N . LYS A 1 359 ? 56.553 83.585 47.491 1.00 19.96 359 LYS A N 1
ATOM 2783 C CA . LYS A 1 359 ? 57.064 82.219 47.646 1.00 20.16 359 LYS A CA 1
ATOM 2784 C C . LYS A 1 359 ? 55.971 81.208 47.327 1.00 20.52 359 LYS A C 1
ATOM 2785 O O . LYS A 1 359 ? 54.821 81.399 47.718 1.00 19.30 359 LYS A O 1
ATOM 2791 N N . ARG A 1 360 ? 56.326 80.133 46.625 1.00 15.58 360 ARG A N 1
ATOM 2792 C CA . ARG A 1 360 ? 55.386 79.036 46.395 1.00 13.37 360 ARG A CA 1
ATOM 2793 C C . ARG A 1 360 ? 56.041 77.713 46.765 1.00 21.35 360 ARG A C 1
ATOM 2794 O O . ARG A 1 360 ? 57.183 77.447 46.392 1.00 16.93 360 ARG A O 1
ATOM 2802 N N . LYS A 1 361 ? 55.322 76.884 47.507 1.00 15.67 361 LYS A N 1
ATOM 2803 C CA . LYS A 1 361 ? 55.873 75.596 47.928 1.00 20.61 361 LYS A CA 1
ATOM 2804 C C . LYS A 1 361 ? 55.641 74.561 46.836 1.00 17.95 361 LYS A C 1
ATOM 2805 O O . LYS A 1 361 ? 54.500 74.338 46.429 1.00 19.62 361 LYS A O 1
ATOM 2811 N N . LEU A 1 362 ? 56.725 73.956 46.358 1.00 16.78 362 LEU A N 1
ATOM 2812 C CA . LEU A 1 362 ? 56.672 72.902 45.347 1.00 21.02 362 LEU A CA 1
ATOM 2813 C C . LEU A 1 362 ? 57.322 71.597 45.817 1.00 19.07 362 LEU A C 1
ATOM 2814 O O . LEU A 1 362 ? 57.876 71.509 46.914 1.00 22.24 362 LEU A O 1
ATOM 2819 N N . TYR A 1 363 ? 57.245 70.575 44.969 1.00 17.58 363 TYR A N 1
ATOM 2820 C CA . TYR A 1 363 ? 57.941 69.328 45.235 1.00 20.74 363 TYR A CA 1
ATOM 2821 C C . TYR A 1 363 ? 58.817 68.947 44.063 1.00 21.29 363 TYR A C 1
ATOM 2822 O O . TYR A 1 363 ? 58.382 68.940 42.914 1.00 21.56 363 TYR A O 1
ATOM 2831 N N . ASN A 1 364 ? 60.076 68.674 44.355 1.00 16.96 364 ASN A N 1
ATOM 2832 C CA . ASN A 1 364 ? 60.952 68.153 43.334 1.00 20.12 364 ASN A CA 1
ATOM 2833 C C . ASN A 1 364 ? 61.104 66.685 43.694 1.00 19.99 364 ASN A C 1
ATOM 2834 O O . ASN A 1 364 ? 61.895 66.335 44.562 1.00 19.12 364 ASN A O 1
ATOM 2839 N N . GLY A 1 365 ? 60.297 65.839 43.065 1.00 23.12 365 GLY A N 1
ATOM 2840 C CA . GLY A 1 365 ? 60.206 64.448 43.465 1.00 23.45 365 GLY A CA 1
ATOM 2841 C C . GLY A 1 365 ? 59.558 64.386 44.834 1.00 21.33 365 GLY A C 1
ATOM 2842 O O . GLY A 1 365 ? 58.500 64.976 45.060 1.00 18.70 365 GLY A O 1
ATOM 2843 N N . SER A 1 366 ? 60.206 63.705 45.770 1.00 16.12 366 SER A N 1
ATOM 2844 C CA . SER A 1 366 ? 59.679 63.630 47.125 1.00 24.06 366 SER A CA 1
ATOM 2845 C C . SER A 1 366 ? 60.083 64.853 47.946 1.00 22.97 366 SER A C 1
ATOM 2846 O O . SER A 1 366 ? 59.509 65.125 49.002 1.00 23.11 366 SER A O 1
ATOM 2849 N N . LEU A 1 367 ? 61.078 65.586 47.458 1.00 25.66 367 LEU A N 1
ATOM 2850 C CA . LEU A 1 367 ? 61.688 66.656 48.239 1.00 26.45 367 LEU A CA 1
ATOM 2851 C C . LEU A 1 367 ? 60.874 67.950 48.155 1.00 24.64 367 LEU A C 1
ATOM 2852 O O . LEU A 1 367 ? 60.623 68.457 47.057 1.00 16.36 367 LEU A O 1
ATOM 2857 N N . LYS A 1 368 ? 60.465 68.482 49.306 1.00 20.77 368 LYS A N 1
ATOM 2858 C CA . LYS A 1 368 ? 59.835 69.800 49.330 1.00 18.03 368 LYS A CA 1
ATOM 2859 C C . LYS A 1 368 ? 60.852 70.904 49.040 1.00 14.11 368 LYS A C 1
ATOM 2860 O O . LYS A 1 368 ? 61.949 70.933 49.606 1.00 15.65 368 LYS A O 1
ATOM 2866 N N . VAL A 1 369 ? 60.486 71.807 48.135 1.00 15.19 369 VAL A N 1
ATOM 2867 C CA . VAL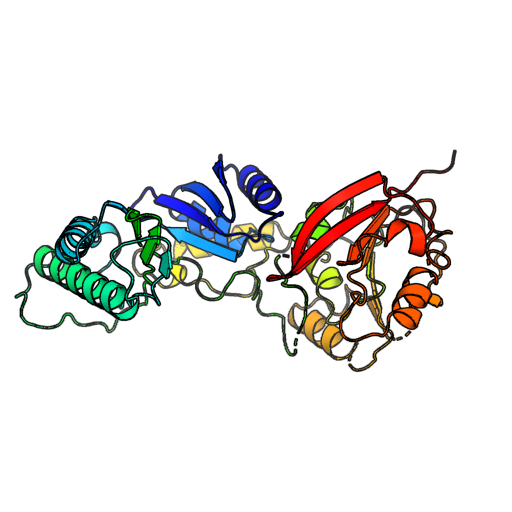 A 1 369 ? 61.346 72.922 47.764 1.00 14.90 369 VAL A CA 1
ATOM 2868 C C . VAL A 1 369 ? 60.450 74.131 47.601 1.00 21.46 369 VAL A C 1
ATOM 2869 O O . VAL A 1 369 ? 59.271 73.985 47.261 1.00 23.90 369 VAL A O 1
ATOM 2873 N N . ASP A 1 370 ? 60.996 75.313 47.865 1.00 11.98 370 ASP A N 1
ATOM 2874 C CA . ASP A 1 370 ? 60.247 76.544 47.699 1.00 10.10 370 ASP A CA 1
ATOM 2875 C C . ASP A 1 370 ? 60.779 77.362 46.510 1.00 13.34 370 ASP A C 1
ATOM 2876 O O . ASP A 1 370 ? 61.988 77.453 46.288 1.00 12.44 370 ASP A O 1
ATOM 2881 N N . LEU A 1 371 ? 59.864 77.942 45.748 1.00 18.04 371 LEU A N 1
ATOM 2882 C CA . LEU A 1 371 ? 60.235 78.831 44.668 1.00 15.13 371 LEU A CA 1
ATOM 2883 C C . LEU A 1 371 ? 60.212 80.276 45.187 1.00 17.96 371 LEU A C 1
ATOM 2884 O O . LEU A 1 371 ? 59.143 80.813 45.481 1.00 13.47 371 LEU A O 1
ATOM 2889 N N . TYR A 1 372 ? 61.393 80.881 45.320 1.00 15.71 372 TYR A N 1
ATOM 2890 C CA . TYR A 1 372 ? 61.515 82.265 45.780 1.00 13.45 372 TYR A CA 1
ATOM 2891 C C . TYR A 1 372 ? 61.429 83.209 44.582 1.00 13.89 372 TYR A C 1
ATOM 2892 O O . TYR A 1 372 ? 62.152 83.060 43.597 1.00 14.84 372 TYR A O 1
ATOM 2901 N N . GLN A 1 373 ? 60.513 84.165 44.663 1.00 14.04 373 GLN A N 1
ATOM 2902 C CA . GLN A 1 373 ? 60.226 85.009 43.526 1.00 14.77 373 GLN A CA 1
ATOM 2903 C C . GLN A 1 373 ? 60.506 86.459 43.876 1.00 17.78 373 GLN A C 1
ATOM 2904 O O . GLN A 1 373 ? 59.944 87.005 44.837 1.00 16.76 373 GLN A O 1
ATOM 2910 N N . PHE A 1 374 ? 61.416 87.052 43.098 1.00 8.50 374 PHE A N 1
ATOM 2911 C CA . PHE A 1 374 ? 61.898 88.408 43.306 1.00 14.71 374 PHE A CA 1
ATOM 2912 C C . PHE A 1 374 ? 61.618 89.179 42.023 1.00 19.40 374 PHE A C 1
ATOM 2913 O O . PHE A 1 374 ? 62.146 88.827 40.965 1.00 18.77 374 PHE A O 1
ATOM 2921 N N . TYR A 1 375 ? 60.794 90.220 42.095 1.00 25.34 375 TYR A N 1
ATOM 2922 C CA . TYR A 1 375 ? 60.385 90.915 40.871 1.00 21.82 375 TYR A CA 1
ATOM 2923 C C . TYR A 1 375 ? 61.259 92.129 40.559 1.00 21.37 375 TYR A C 1
ATOM 2924 O O . TYR A 1 375 ? 61.666 92.852 41.462 1.00 17.78 375 TYR A O 1
ATOM 2933 N N . GLY A 1 376 ? 61.570 92.318 39.277 1.00 21.20 376 GLY A N 1
ATOM 2934 C CA . GLY A 1 376 ? 62.397 93.432 38.844 1.00 19.89 376 GLY A CA 1
ATOM 2935 C C . GLY A 1 376 ? 61.603 94.732 38.868 1.00 25.58 376 GLY A C 1
ATOM 2936 O O . GLY A 1 376 ? 60.381 94.711 38.867 1.00 21.49 376 GLY A O 1
ATOM 2937 N N . GLN A 1 377 ? 62.305 95.859 38.889 1.00 25.86 377 GLN A N 1
ATOM 2938 C CA . GLN A 1 377 ? 61.668 97.163 38.964 1.00 23.86 377 GLN A CA 1
ATOM 2939 C C . GLN A 1 377 ? 62.237 98.043 37.867 1.00 28.18 377 GLN A C 1
ATOM 2940 O O . GLN A 1 377 ? 63.457 98.160 37.732 1.00 27.03 377 GLN A O 1
ATOM 2946 N N . ARG A 1 378 ? 61.369 98.651 37.069 1.00 28.67 378 ARG A N 1
ATOM 2947 C CA . ARG A 1 378 ? 61.837 99.599 36.059 1.00 25.34 378 ARG A CA 1
ATOM 2948 C C . ARG A 1 378 ? 62.373 100.865 36.733 1.00 32.48 378 ARG A C 1
ATOM 2949 O O . ARG A 1 378 ? 61.806 101.336 37.717 1.00 32.74 378 ARG A O 1
ATOM 2957 N N . VAL A 1 379 ? 63.461 101.419 36.211 1.00 40.06 379 VAL A N 1
ATOM 2958 C CA . VAL A 1 379 ? 63.990 102.666 36.765 1.00 47.96 379 VAL A CA 1
ATOM 2959 C C . VAL A 1 379 ? 63.289 103.876 36.139 1.00 48.52 379 VAL A C 1
ATOM 2960 O O . VAL A 1 379 ? 63.155 103.960 34.924 1.00 48.58 379 VAL A O 1
ATOM 2964 N N . LYS A 1 380 ? 62.827 104.803 36.968 1.00 55.99 380 LYS A N 1
ATOM 2965 C CA . LYS A 1 380 ? 62.162 106.003 36.460 1.00 65.02 380 LYS A CA 1
ATOM 2966 C C . LYS A 1 380 ? 63.160 107.139 36.219 1.00 63.58 380 LYS A C 1
ATOM 2967 O O . LYS A 1 380 ? 63.494 107.457 35.076 1.00 62.07 380 LYS A O 1
#

Solvent-accessible surface area: 17746 Å² total

Foldseek 3Di:
DFKFKKKFFAFAQLLVVQCVQCVVVVWHWDRDGRIIITMHGVLSLLLSLFAQLQTWFMWTFQDKDFAQDLVSLLVRLLPTPCVVPDDFQAAEQEDQAEEDLGNPHDRVSSRVSNVLSSQQSVCVVVVHDSPDGTHHPAAYWYKYWYYDNRMIIITTFFPHILLPLPLQDDLPQRLSCLSLVSVAPDAQVAAEEEAAQVLNSNLLSVCCVQQTSNLPHDGRNCRRPPRDPVSSVVSSVVSVVPDDPPRQGHAEYEHQDPVLVNNLSSCVSVPCNVRYHYYHHLLPDDDPDAQHEYEYADDEPPPDDDPVVVLVSLLSCVSCVVRQRYKYKYKYLDPCSCVSNVHAAPDKGWGDRDPRIIIIGIHHHDDDD

B-factor: mean 24.4, std 10.55, range [6.81, 73.95]